Protein AF-A0AA88PPG7-F1 (afdb_monomer)

Foldseek 3Di:
DVVVVVVVVVVVVVVVVVVVVVVVLVVVLVVLVVVLVVQVVVLVVLLVVLVVVLVVVVVVLVVLLVCLQVVLVVVQVVVVVVLVVLVVVLVVVVVVLVVLVVVLVPDPDPVVSVVSCVVSPPDDDRPRDDFDWDPPQDCVVLVVLVVVLVVVLVVLVVVLVVVLVVLVVPQDFWDPDPDDDDDDDDDDDDDDDDDDDDDDDDPPPPPPPPCPPDTDTDPDRHSVSSSVSSVVSSVVSSVSSVVSSVVSSVSSVPRHTTDDDDDDDDPDPDDPDDDDDDDDDDDDDDDDDDDDDDDD

Structure (mmCIF, N/CA/C/O backbone):
data_AF-A0AA88PPG7-F1
#
_entry.id   AF-A0AA88PPG7-F1
#
loop_
_atom_site.group_PDB
_atom_site.id
_atom_site.type_symbol
_atom_site.label_atom_id
_atom_site.label_alt_id
_atom_site.label_comp_id
_atom_site.label_asym_id
_atom_site.label_entity_id
_atom_site.label_seq_id
_atom_site.pdbx_PDB_ins_code
_atom_site.Cartn_x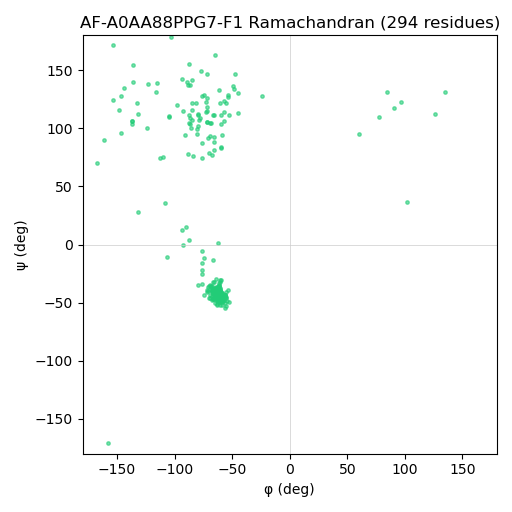
_atom_site.Cartn_y
_atom_site.Cartn_z
_atom_site.occupancy
_atom_site.B_iso_or_equiv
_atom_site.auth_seq_id
_atom_site.auth_comp_id
_atom_site.auth_asym_id
_atom_site.auth_atom_id
_atom_site.pdbx_PDB_model_num
ATOM 1 N N . MET A 1 1 ? -51.746 -1.020 65.641 1.00 78.69 1 MET A N 1
ATOM 2 C CA . MET A 1 1 ? -51.463 0.236 64.909 1.00 78.69 1 MET A CA 1
ATOM 3 C C . MET A 1 1 ? -49.975 0.581 64.941 1.00 78.69 1 MET A C 1
ATOM 5 O O . MET A 1 1 ? -49.369 0.577 63.883 1.00 78.69 1 MET A O 1
ATOM 9 N N . VAL A 1 2 ? -49.366 0.752 66.123 1.00 87.38 2 VAL A N 1
ATOM 10 C CA . VAL A 1 2 ? -47.935 1.105 66.286 1.00 87.38 2 VAL A CA 1
ATOM 11 C C . VAL A 1 2 ? -46.974 0.139 65.572 1.00 87.38 2 VAL A C 1
ATOM 13 O O . VAL A 1 2 ? -46.105 0.589 64.838 1.00 87.38 2 VAL A O 1
ATOM 16 N N . LYS A 1 3 ? -47.176 -1.184 65.691 1.00 89.38 3 LYS A N 1
ATOM 17 C CA . LYS A 1 3 ? -46.332 -2.191 65.014 1.00 89.38 3 LYS A CA 1
ATOM 18 C C . LYS A 1 3 ? -46.320 -2.043 63.481 1.00 89.38 3 LYS A C 1
ATOM 20 O O . LYS A 1 3 ? -45.255 -2.007 62.882 1.00 89.38 3 LYS A O 1
ATOM 25 N N . LYS A 1 4 ? -47.495 -1.859 62.865 1.00 92.50 4 LYS A N 1
ATOM 26 C CA . LYS A 1 4 ? -47.620 -1.636 61.411 1.00 92.50 4 LYS A CA 1
ATOM 27 C C . LYS A 1 4 ? -46.985 -0.315 60.958 1.00 92.50 4 LYS A C 1
ATOM 29 O O . LYS A 1 4 ? -46.480 -0.226 59.848 1.00 92.50 4 LYS A O 1
ATOM 34 N N . GLN A 1 5 ? -47.014 0.716 61.805 1.00 90.81 5 GLN A N 1
ATOM 35 C CA . GLN A 1 5 ? -46.373 1.997 61.506 1.00 90.81 5 GLN A CA 1
ATOM 36 C C . GLN A 1 5 ? -44.842 1.884 61.521 1.00 90.81 5 GLN A C 1
ATOM 38 O O . GLN A 1 5 ? -44.182 2.527 60.712 1.00 90.81 5 GLN A O 1
ATOM 43 N N . GLU A 1 6 ? -44.283 1.059 62.406 1.00 93.31 6 GLU A N 1
ATOM 44 C CA . GLU A 1 6 ? -42.841 0.804 62.452 1.00 93.31 6 GLU A CA 1
ATOM 45 C C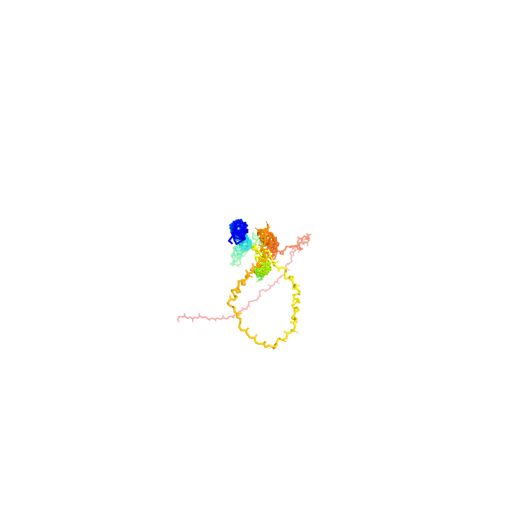 . GLU A 1 6 ? -42.368 -0.045 61.262 1.00 93.31 6 GLU A C 1
ATOM 47 O O . GLU A 1 6 ? -41.373 0.293 60.625 1.00 93.31 6 GLU A O 1
ATOM 52 N N . GLU A 1 7 ? -43.138 -1.069 60.877 1.00 92.31 7 GLU A N 1
ATOM 53 C CA . GLU A 1 7 ? -42.893 -1.861 59.659 1.00 92.31 7 GLU A CA 1
ATOM 54 C C . GLU A 1 7 ? -42.838 -0.971 58.401 1.00 92.31 7 GLU A C 1
ATOM 56 O O . GLU A 1 7 ? -41.915 -1.092 57.594 1.00 92.31 7 GLU A O 1
ATOM 61 N N . LEU A 1 8 ? -43.763 -0.011 58.267 1.00 94.69 8 LEU A N 1
ATOM 62 C CA . LEU A 1 8 ? -43.764 0.950 57.156 1.00 94.69 8 LEU A CA 1
ATOM 63 C C . LEU A 1 8 ? -42.535 1.868 57.148 1.00 94.69 8 LEU A C 1
ATOM 65 O O . LEU A 1 8 ? -42.031 2.194 56.076 1.00 94.69 8 LEU A O 1
ATOM 69 N N . LYS A 1 9 ? -42.029 2.288 58.315 1.00 94.12 9 LYS A N 1
ATOM 70 C CA . LYS A 1 9 ? -40.810 3.114 58.386 1.00 94.12 9 LYS A CA 1
ATOM 71 C C . LYS A 1 9 ? -39.576 2.341 57.937 1.00 94.12 9 LYS A C 1
ATOM 73 O O . LYS A 1 9 ? -38.766 2.889 57.194 1.00 94.12 9 LYS A O 1
ATOM 78 N N . ILE A 1 10 ? -39.446 1.082 58.355 1.00 94.31 10 ILE A N 1
ATOM 79 C CA . ILE A 1 10 ? -38.341 0.211 57.931 1.00 94.31 10 ILE A CA 1
ATOM 80 C C . ILE A 1 10 ? -38.394 0.011 56.413 1.00 94.31 10 ILE A C 1
ATOM 82 O O . ILE A 1 10 ? -37.383 0.180 55.736 1.00 94.31 10 ILE A O 1
ATOM 86 N N . GLN A 1 11 ? -39.582 -0.261 55.866 1.00 93.50 11 GLN A N 1
ATOM 87 C CA . GLN A 1 11 ? -39.770 -0.403 54.423 1.00 93.50 11 GLN A CA 1
ATOM 88 C C . GLN A 1 11 ? -39.448 0.894 53.663 1.00 93.50 11 GLN A C 1
ATOM 90 O O . GLN A 1 11 ? -38.799 0.859 52.621 1.00 93.50 11 GLN A O 1
ATOM 95 N N . HIS A 1 12 ? -39.860 2.050 54.189 1.00 92.81 12 HIS A N 1
ATOM 96 C CA . HIS A 1 12 ? -39.533 3.349 53.604 1.00 92.81 12 HIS A CA 1
ATOM 97 C C . HIS A 1 12 ? -38.017 3.604 53.578 1.00 92.81 12 HIS A C 1
ATOM 99 O O . HIS A 1 12 ? -37.496 4.106 52.581 1.00 92.81 12 HIS A O 1
ATOM 105 N N . LEU A 1 13 ? -37.295 3.250 54.648 1.00 95.12 13 LEU A N 1
ATOM 106 C CA . LEU A 1 13 ? -35.833 3.353 54.702 1.00 95.12 13 LEU A CA 1
ATOM 107 C C . LEU A 1 13 ? -35.158 2.418 53.685 1.00 95.12 13 LEU A C 1
ATOM 109 O O . LEU A 1 13 ? -34.284 2.873 52.952 1.00 95.12 13 LEU A O 1
ATOM 113 N N . ASP A 1 14 ? -35.606 1.161 53.579 1.00 93.19 14 ASP A N 1
ATOM 114 C CA . ASP A 1 14 ? -35.111 0.197 52.580 1.00 93.19 14 ASP A CA 1
ATOM 115 C C . ASP A 1 14 ? -35.306 0.713 51.145 1.00 93.19 14 ASP A C 1
ATOM 117 O O . ASP A 1 14 ? -34.374 0.710 50.340 1.00 93.19 14 ASP A O 1
ATOM 121 N N . PHE A 1 15 ? -36.490 1.242 50.829 1.00 93.19 15 PHE A N 1
ATOM 122 C CA . PHE A 1 15 ? -36.753 1.835 49.519 1.00 93.19 15 PHE A CA 1
ATOM 123 C C . PHE A 1 15 ? -35.928 3.092 49.263 1.00 93.19 15 PHE A C 1
ATOM 125 O O . PHE A 1 15 ? -35.412 3.255 48.161 1.00 93.19 15 PHE A O 1
ATOM 132 N N . THR A 1 16 ? -35.745 3.953 50.265 1.00 92.38 16 THR A N 1
ATOM 133 C CA . THR A 1 16 ? -34.906 5.154 50.130 1.00 92.38 16 THR A CA 1
ATOM 134 C C . THR A 1 16 ? -33.463 4.778 49.797 1.00 92.38 16 THR A C 1
ATOM 136 O O . THR A 1 16 ? -32.866 5.368 48.895 1.00 92.38 16 THR A O 1
ATOM 139 N N . GLN A 1 17 ? -32.919 3.760 50.469 1.00 91.69 17 GLN A N 1
ATOM 140 C CA . GLN A 1 17 ? -31.570 3.274 50.195 1.00 91.69 17 GLN A CA 1
ATOM 141 C C . GLN A 1 17 ? -31.470 2.646 48.798 1.00 91.69 17 GLN A C 1
ATOM 143 O O . GLN A 1 17 ? -30.592 3.021 48.027 1.00 91.69 17 GLN A O 1
ATOM 148 N N . LYS A 1 18 ? -32.417 1.780 48.415 1.00 92.00 18 LYS A N 1
ATOM 149 C CA . LYS A 1 18 ? -32.453 1.177 47.069 1.00 92.00 18 LYS A CA 1
ATOM 150 C C . LYS A 1 18 ? -32.559 2.218 45.958 1.00 92.00 18 LYS A C 1
ATOM 152 O O . LYS A 1 18 ? -31.901 2.079 44.932 1.00 92.00 18 LYS A O 1
ATOM 157 N N . ILE A 1 19 ? -33.369 3.261 46.149 1.00 91.62 19 ILE A N 1
ATOM 158 C CA . ILE A 1 19 ? -33.485 4.373 45.195 1.00 91.62 19 ILE A CA 1
ATOM 159 C C . ILE A 1 19 ? -32.130 5.063 45.023 1.00 91.62 19 ILE A C 1
ATOM 161 O O . ILE A 1 19 ? -31.728 5.322 43.888 1.00 91.62 19 ILE A O 1
ATOM 165 N N . LYS A 1 20 ? -31.415 5.326 46.123 1.00 92.88 20 LYS A N 1
ATOM 166 C CA . LYS A 1 20 ? -30.078 5.924 46.082 1.00 92.88 20 LYS A CA 1
ATOM 167 C C . LYS A 1 20 ? -29.093 5.033 45.318 1.00 92.88 20 LYS A C 1
ATOM 169 O O . LYS A 1 20 ? -28.494 5.501 44.353 1.00 92.88 20 LYS A O 1
ATOM 174 N N . ASP A 1 21 ? -28.998 3.756 45.681 1.00 88.38 21 ASP A N 1
ATOM 175 C CA . ASP A 1 21 ? -28.054 2.809 45.073 1.00 88.38 21 ASP A CA 1
ATOM 176 C C . ASP A 1 21 ? -28.316 2.633 43.564 1.00 88.38 21 ASP A C 1
ATOM 178 O O . ASP A 1 21 ? -27.396 2.660 42.742 1.00 88.38 21 ASP A O 1
ATOM 182 N N . ILE A 1 22 ? -29.590 2.505 43.168 1.00 86.50 22 ILE A N 1
ATOM 183 C CA . ILE A 1 22 ? -29.984 2.401 41.755 1.00 86.50 22 ILE A CA 1
ATOM 184 C C . ILE A 1 22 ? -29.682 3.706 41.012 1.00 86.50 22 ILE A C 1
ATOM 186 O O . ILE A 1 22 ? -29.189 3.658 39.886 1.00 86.50 22 ILE A O 1
ATOM 190 N N . SER A 1 23 ? -29.941 4.868 41.618 1.00 90.88 23 SER A N 1
ATOM 191 C CA . SER A 1 23 ? -29.645 6.167 41.004 1.00 90.88 23 SER A CA 1
ATOM 192 C C . SER A 1 23 ? -28.145 6.348 40.747 1.00 90.88 23 SER A C 1
ATOM 194 O O . SER A 1 23 ? -27.760 6.811 39.672 1.00 90.88 23 SER A O 1
ATOM 196 N N . GLU A 1 24 ? -27.294 5.948 41.693 1.00 89.25 24 GLU A N 1
ATOM 197 C CA . GLU A 1 24 ? -25.835 5.961 41.529 1.00 89.25 24 GLU A CA 1
ATOM 198 C C . GLU A 1 24 ? -25.394 5.000 40.409 1.00 89.25 24 GLU A C 1
ATOM 200 O O . GLU A 1 24 ? -24.606 5.373 39.535 1.00 89.25 24 GLU A O 1
ATOM 205 N N . LYS A 1 25 ? -25.970 3.791 40.336 1.00 86.19 25 LYS A N 1
ATOM 206 C CA . LYS A 1 25 ? -25.662 2.842 39.253 1.00 86.19 25 LYS A CA 1
ATOM 207 C C . LYS A 1 25 ? -26.118 3.352 37.879 1.00 86.19 25 LYS A C 1
ATOM 209 O O . LYS A 1 25 ? -25.392 3.214 36.899 1.00 86.19 25 LYS A O 1
ATOM 214 N N . VAL A 1 26 ? -27.277 4.004 37.789 1.00 88.62 26 VAL A N 1
ATOM 215 C CA . VAL A 1 26 ? -27.739 4.644 36.544 1.00 88.62 26 VAL A CA 1
ATOM 216 C C . VAL A 1 26 ? -26.769 5.736 36.096 1.00 88.62 26 VAL A C 1
ATOM 218 O O . VAL A 1 26 ? -26.500 5.854 34.901 1.00 88.62 26 VAL A O 1
ATOM 221 N N . GLN A 1 27 ? -26.223 6.517 37.030 1.00 89.31 27 GLN A N 1
ATOM 222 C CA . GLN A 1 27 ? -25.249 7.554 36.704 1.00 89.31 27 GLN A CA 1
ATOM 223 C C . GLN A 1 27 ? -23.939 6.958 36.168 1.00 89.31 27 GLN A C 1
ATOM 225 O O . GLN A 1 27 ? -23.476 7.375 35.107 1.00 89.31 27 GLN A O 1
ATOM 230 N N . THR A 1 28 ? -23.409 5.913 36.810 1.00 88.19 28 THR A N 1
ATOM 231 C CA . THR A 1 28 ? -22.206 5.215 36.309 1.00 88.19 28 THR A CA 1
ATOM 232 C C . THR A 1 28 ? -22.424 4.589 34.925 1.00 88.19 28 THR A C 1
ATOM 234 O O . THR A 1 28 ? -21.534 4.637 34.078 1.00 88.19 28 THR A O 1
ATOM 237 N N . PHE A 1 29 ? -23.623 4.072 34.628 1.00 87.56 29 PHE A N 1
ATOM 238 C CA . PHE A 1 29 ? -23.958 3.583 33.285 1.00 87.56 29 PHE A CA 1
ATOM 239 C C . PHE A 1 29 ? -23.996 4.691 32.229 1.00 87.56 29 PHE A C 1
ATOM 241 O O . PHE A 1 29 ? -23.535 4.469 31.109 1.00 87.56 29 PHE A O 1
ATOM 248 N N . LYS A 1 30 ? -24.509 5.882 32.558 1.00 89.81 30 LYS A N 1
ATOM 249 C CA . LYS A 1 30 ? -24.483 7.028 31.635 1.00 89.81 30 LYS A CA 1
ATOM 250 C C . LYS A 1 30 ? -23.047 7.430 31.295 1.00 89.81 30 LYS A C 1
ATOM 252 O O . LYS A 1 30 ? -22.715 7.563 30.121 1.00 89.81 30 LY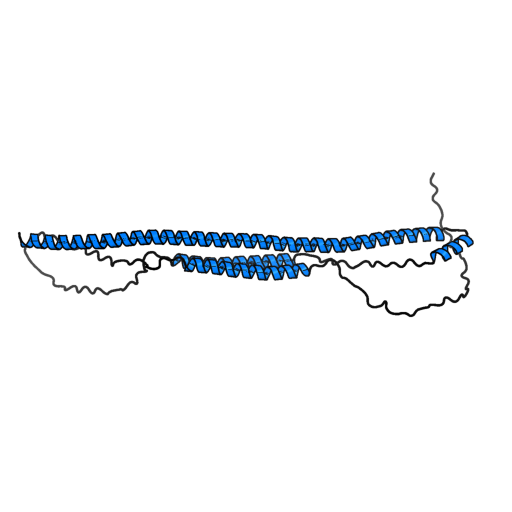S A O 1
ATOM 257 N N . GLU A 1 31 ? -22.187 7.526 32.305 1.00 88.25 31 GLU A N 1
ATOM 258 C CA . GLU A 1 31 ? -20.767 7.855 32.126 1.00 88.25 31 GLU A CA 1
ATOM 259 C C . GLU A 1 31 ? -20.032 6.805 31.284 1.00 88.25 31 GLU A C 1
ATOM 261 O O . GLU A 1 31 ? -19.252 7.155 30.396 1.00 88.25 31 GLU A O 1
ATOM 266 N N . ALA A 1 32 ? -20.327 5.521 31.500 1.00 85.25 32 ALA A N 1
ATOM 267 C CA . ALA A 1 32 ? -19.779 4.427 30.706 1.00 85.25 32 ALA A CA 1
ATOM 268 C C . ALA A 1 32 ? -20.184 4.511 29.228 1.00 85.25 32 ALA A C 1
ATOM 270 O O . ALA A 1 32 ? -19.346 4.328 28.345 1.00 85.25 32 ALA A O 1
ATOM 271 N N . VAL A 1 33 ? -21.454 4.823 28.949 1.00 88.50 33 VAL A N 1
ATOM 272 C CA . VAL A 1 33 ? -21.956 5.018 27.581 1.00 88.50 33 VAL A CA 1
ATOM 273 C C . VAL A 1 33 ? -21.241 6.184 26.901 1.00 88.50 33 VAL A C 1
AT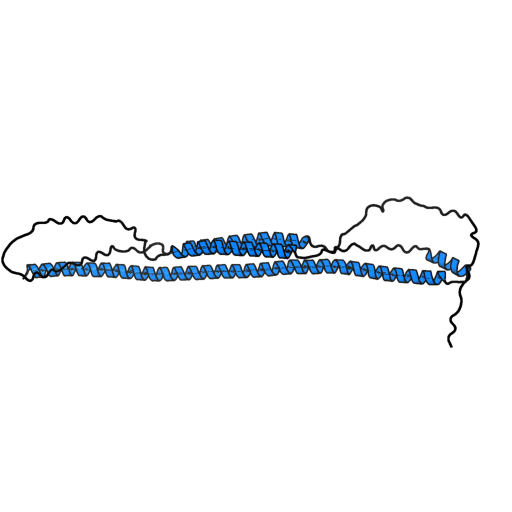OM 275 O O . VAL A 1 33 ? -20.791 6.044 25.764 1.00 88.50 33 VAL A O 1
ATOM 278 N N . ASP A 1 34 ? -21.095 7.318 27.585 1.00 89.38 34 ASP A N 1
ATOM 279 C CA . ASP A 1 34 ? -20.433 8.496 27.017 1.00 89.38 34 ASP A CA 1
ATOM 280 C C . ASP A 1 34 ? -18.925 8.285 26.831 1.00 89.38 34 ASP A C 1
ATOM 282 O O . ASP A 1 34 ? -18.341 8.764 25.856 1.00 89.38 34 ASP A O 1
ATOM 286 N N . SER A 1 35 ? -18.279 7.543 27.733 1.00 87.19 35 SER A N 1
ATOM 287 C CA . SER A 1 35 ? -16.885 7.111 27.578 1.00 87.19 35 SER A CA 1
ATOM 288 C C . SER A 1 35 ? -16.715 6.190 26.367 1.00 87.19 35 SER A C 1
ATOM 290 O O . SER A 1 35 ? -15.868 6.441 25.509 1.00 87.19 35 SER A O 1
ATOM 292 N N . HIS A 1 36 ? -17.578 5.179 26.233 1.00 88.00 36 HIS A N 1
ATOM 293 C CA . HIS A 1 36 ? -17.542 4.236 25.119 1.00 88.00 36 HIS A CA 1
ATOM 294 C C . HIS A 1 36 ? -17.742 4.932 23.767 1.00 88.00 36 HIS A C 1
ATOM 296 O O . HIS A 1 36 ? -16.992 4.666 22.832 1.00 88.00 36 HIS A O 1
ATOM 302 N N . LYS A 1 37 ? -18.691 5.876 23.672 1.00 91.12 37 LYS A N 1
ATOM 303 C CA . LYS A 1 37 ? -18.897 6.693 22.463 1.00 91.12 37 LYS A CA 1
ATOM 304 C C . LYS A 1 37 ? -17.646 7.480 22.078 1.00 91.12 37 LYS A C 1
ATOM 306 O O . LYS A 1 37 ? -17.252 7.456 20.916 1.00 91.12 37 LYS A O 1
ATOM 311 N N . ARG A 1 38 ? -17.015 8.160 23.044 1.00 91.12 38 ARG A N 1
ATOM 312 C CA . ARG A 1 38 ? -15.777 8.919 22.802 1.00 91.12 38 ARG A CA 1
ATOM 313 C C . ARG A 1 38 ? -14.639 8.011 22.345 1.00 91.12 38 ARG A C 1
ATOM 315 O O . ARG A 1 38 ? -13.938 8.359 21.403 1.00 91.12 38 ARG A O 1
ATOM 322 N N . SER A 1 39 ? -14.479 6.847 22.974 1.00 88.38 39 SER A N 1
ATOM 323 C CA . SER A 1 39 ? -13.434 5.894 22.593 1.00 88.38 39 SER A CA 1
ATOM 324 C C . SER A 1 39 ? -13.679 5.286 21.207 1.00 88.38 39 SER A C 1
ATOM 326 O O . SER A 1 39 ? -12.742 5.192 20.420 1.00 88.38 39 SER A O 1
ATOM 328 N N . ALA A 1 40 ? -14.927 4.952 20.864 1.00 88.00 40 ALA A N 1
ATOM 329 C CA . ALA A 1 40 ? -15.281 4.471 19.528 1.00 88.00 40 ALA A CA 1
ATOM 330 C C . ALA A 1 40 ? -14.981 5.522 18.448 1.00 88.00 40 ALA A C 1
ATOM 332 O O . ALA A 1 40 ? -14.392 5.196 17.421 1.00 88.00 40 ALA A O 1
ATOM 333 N N . GLN A 1 41 ? -15.330 6.788 18.702 1.00 93.88 41 GLN A N 1
ATOM 334 C CA . GLN A 1 41 ? -15.031 7.891 17.789 1.00 93.88 41 GLN A CA 1
ATOM 335 C C . GLN A 1 41 ? -13.518 8.070 17.586 1.00 93.88 41 GLN A C 1
ATOM 337 O O . GLN A 1 41 ? -13.065 8.177 16.450 1.00 93.88 41 GLN A O 1
ATOM 342 N N . ALA A 1 42 ? -12.731 8.035 18.666 1.00 89.38 42 ALA A N 1
ATOM 343 C CA . ALA A 1 42 ? -11.274 8.129 18.582 1.00 89.38 42 ALA A CA 1
ATOM 344 C C . ALA A 1 42 ? -10.663 6.985 17.749 1.00 89.38 42 ALA A C 1
ATOM 346 O O . ALA A 1 42 ? -9.787 7.224 16.919 1.00 89.38 42 ALA A O 1
ATOM 347 N N . ALA A 1 43 ? -11.170 5.758 17.907 1.00 87.50 43 ALA A N 1
ATOM 348 C CA . ALA A 1 43 ? -10.719 4.606 17.130 1.00 87.50 43 ALA A CA 1
ATOM 349 C C . ALA A 1 43 ? -11.039 4.738 15.633 1.00 87.50 43 ALA A C 1
ATOM 351 O O . ALA A 1 43 ? -10.227 4.341 14.791 1.00 87.50 43 ALA A O 1
ATOM 352 N N . VAL A 1 44 ? -12.201 5.309 15.292 1.00 93.12 44 VAL A N 1
ATOM 353 C CA . VAL A 1 44 ? -12.573 5.626 13.904 1.00 93.12 44 VAL A CA 1
ATOM 354 C C . VAL A 1 44 ? -11.616 6.665 13.326 1.00 93.12 44 VAL A C 1
ATOM 356 O O . VAL A 1 44 ? -10.998 6.406 12.300 1.00 93.12 44 VAL A O 1
ATOM 359 N N . GLU A 1 45 ? -11.408 7.787 14.017 1.00 94.00 45 GLU A N 1
ATOM 360 C CA . GLU A 1 45 ? -10.504 8.855 13.563 1.00 94.00 45 GLU A CA 1
ATOM 361 C C . GLU A 1 45 ? -9.060 8.363 13.392 1.00 94.00 45 GLU A C 1
ATOM 363 O O . GLU A 1 45 ? -8.390 8.695 12.410 1.00 94.00 45 GLU A O 1
ATOM 368 N N . HIS A 1 46 ? -8.577 7.529 14.317 1.00 90.75 46 HIS A N 1
ATOM 369 C CA . HIS A 1 46 ? -7.276 6.880 14.196 1.00 90.75 46 HIS A CA 1
ATOM 370 C C . HIS A 1 46 ? -7.210 5.997 12.946 1.00 90.75 46 HIS A C 1
ATOM 372 O O . HIS A 1 46 ? -6.252 6.085 12.174 1.00 90.75 46 HIS A O 1
ATOM 378 N N . SER A 1 47 ? -8.230 5.162 12.737 1.00 90.69 47 SER A N 1
ATOM 379 C CA . SER A 1 47 ? -8.300 4.257 11.591 1.00 90.69 47 SER A CA 1
ATOM 380 C C . SER A 1 47 ? -8.305 5.027 10.271 1.00 90.69 47 SER A C 1
ATOM 382 O O . SER A 1 47 ? -7.491 4.737 9.394 1.00 90.69 47 SER A O 1
ATOM 384 N N . ASP A 1 48 ? -9.136 6.063 10.159 1.00 95.50 48 ASP A N 1
ATOM 385 C CA . ASP A 1 48 ? -9.237 6.917 8.972 1.00 95.50 48 ASP A CA 1
ATOM 386 C C . ASP A 1 48 ? -7.915 7.620 8.656 1.00 95.50 48 ASP A C 1
ATOM 388 O O . ASP A 1 48 ? -7.496 7.682 7.492 1.00 95.50 48 ASP A O 1
ATOM 392 N N . ARG A 1 49 ? -7.205 8.102 9.686 1.00 94.75 49 ARG A N 1
ATOM 393 C CA . ARG A 1 49 ? -5.875 8.699 9.514 1.00 94.75 49 ARG A CA 1
ATOM 394 C C . ARG A 1 49 ? -4.899 7.695 8.909 1.00 94.75 49 ARG A C 1
ATOM 396 O O . ARG A 1 49 ? -4.187 8.021 7.960 1.00 94.75 49 ARG A O 1
ATOM 403 N N . ILE A 1 50 ? -4.878 6.471 9.431 1.00 91.00 50 ILE A N 1
ATOM 404 C CA . ILE A 1 50 ? -3.971 5.426 8.955 1.00 91.00 50 ILE A CA 1
ATOM 405 C C . ILE A 1 50 ? -4.311 5.014 7.520 1.00 91.00 50 ILE A C 1
ATOM 407 O O . ILE A 1 50 ? -3.407 4.954 6.685 1.00 91.00 50 ILE A O 1
ATOM 411 N N . PHE A 1 51 ? -5.586 4.796 7.189 1.00 91.06 51 PHE A N 1
ATOM 412 C CA . PHE A 1 51 ? -5.987 4.482 5.815 1.00 91.06 51 PHE A CA 1
ATOM 413 C C . PHE A 1 51 ? -5.646 5.615 4.840 1.00 91.06 51 PHE A C 1
ATOM 415 O O . PHE A 1 51 ? -5.145 5.346 3.748 1.00 91.06 51 PHE A O 1
ATOM 422 N N . SER A 1 52 ? -5.815 6.875 5.245 1.00 95.06 52 SER A N 1
ATOM 423 C CA . SER A 1 52 ? -5.419 8.035 4.436 1.00 95.06 52 SER A CA 1
ATOM 424 C C . SER A 1 52 ? -3.910 8.060 4.161 1.00 95.06 52 SER A C 1
ATOM 426 O O . SER A 1 52 ? -3.478 8.291 3.029 1.00 95.06 52 SER A O 1
ATOM 428 N N . GLU A 1 53 ? -3.089 7.775 5.176 1.00 92.19 53 GLU A N 1
ATOM 429 C CA . GLU A 1 53 ? -1.636 7.666 5.021 1.00 92.19 53 GLU A CA 1
ATOM 430 C C . GLU A 1 53 ? -1.243 6.511 4.081 1.00 92.19 53 GLU A C 1
ATOM 432 O O . GLU A 1 53 ? -0.349 6.684 3.250 1.00 92.19 53 GLU A O 1
ATOM 437 N N . LEU A 1 54 ? -1.927 5.364 4.165 1.00 90.94 54 LEU A N 1
ATOM 438 C CA . LEU A 1 54 ? -1.698 4.215 3.282 1.00 90.94 54 LEU A CA 1
ATOM 439 C C . LEU A 1 54 ? -2.048 4.518 1.823 1.00 90.94 54 LEU A C 1
ATOM 441 O O . LEU A 1 54 ? -1.261 4.206 0.929 1.00 90.94 54 LEU A O 1
ATOM 445 N N . ILE A 1 55 ? -3.193 5.161 1.582 1.00 93.12 55 ILE A N 1
ATOM 446 C CA . ILE A 1 55 ? -3.619 5.587 0.244 1.00 93.12 55 ILE A CA 1
ATOM 447 C C . ILE A 1 55 ? -2.576 6.527 -0.366 1.00 93.12 55 ILE A C 1
ATOM 449 O O . ILE A 1 55 ? -2.158 6.329 -1.509 1.00 93.12 55 ILE A O 1
ATOM 453 N N . ARG A 1 56 ? -2.091 7.511 0.405 1.00 94.00 56 ARG A N 1
ATOM 454 C CA . ARG A 1 56 ? -1.024 8.418 -0.041 1.00 94.00 56 ARG A CA 1
ATOM 455 C C . ARG A 1 56 ? 0.245 7.652 -0.421 1.00 94.00 56 ARG A C 1
ATOM 457 O O . ARG A 1 56 ? 0.778 7.868 -1.506 1.00 94.00 56 ARG A O 1
ATOM 464 N N . SER A 1 57 ? 0.709 6.733 0.426 1.00 90.94 57 SER A N 1
ATOM 465 C CA . SER A 1 57 ? 1.897 5.928 0.123 1.00 90.94 57 SER A CA 1
ATOM 466 C C . SER A 1 57 ? 1.721 5.051 -1.120 1.00 90.94 57 SER A C 1
ATOM 468 O O . SER A 1 57 ? 2.660 4.911 -1.900 1.00 90.94 57 SER A O 1
ATOM 470 N N . LEU A 1 58 ? 0.530 4.496 -1.359 1.00 91.06 58 LEU A N 1
ATOM 471 C CA . LEU A 1 58 ? 0.254 3.732 -2.577 1.00 91.06 58 LEU A CA 1
ATOM 472 C C . LEU A 1 58 ? 0.277 4.625 -3.829 1.00 91.06 58 LEU A C 1
ATOM 474 O O . LEU A 1 58 ? 0.806 4.220 -4.865 1.00 91.06 58 LEU A O 1
ATOM 478 N N . HIS A 1 59 ? -0.237 5.854 -3.733 1.00 93.06 59 HIS A N 1
ATOM 479 C CA . HIS A 1 59 ? -0.128 6.840 -4.809 1.00 93.06 59 HIS A CA 1
ATOM 480 C C . HIS A 1 59 ? 1.328 7.182 -5.143 1.00 93.06 59 HIS A C 1
ATOM 482 O O . HIS A 1 59 ? 1.668 7.231 -6.326 1.00 93.06 59 HIS A O 1
ATOM 488 N N . GLU A 1 60 ? 2.175 7.374 -4.128 1.00 93.88 60 GLU A N 1
ATOM 489 C CA . GLU A 1 60 ? 3.615 7.616 -4.292 1.00 93.88 60 GLU A CA 1
ATOM 490 C C . GLU A 1 60 ? 4.300 6.428 -4.979 1.00 93.88 60 GLU A C 1
ATOM 492 O O . GLU A 1 60 ? 5.000 6.610 -5.972 1.00 93.88 60 GLU A O 1
ATOM 497 N N . LYS A 1 61 ? 4.030 5.193 -4.534 1.00 92.06 61 LYS A N 1
ATOM 498 C CA . LYS A 1 61 ? 4.618 3.993 -5.153 1.00 92.06 61 LYS A CA 1
ATOM 499 C C . LYS A 1 61 ? 4.172 3.771 -6.591 1.00 92.06 61 LYS A C 1
ATOM 501 O O . LYS A 1 61 ? 4.982 3.404 -7.436 1.00 92.06 61 LYS A O 1
ATOM 506 N N . ARG A 1 62 ? 2.912 4.069 -6.906 1.00 94.81 62 ARG A N 1
ATOM 507 C CA . ARG A 1 62 ? 2.426 4.067 -8.291 1.00 94.81 62 ARG A CA 1
ATOM 508 C C . ARG A 1 62 ? 3.185 5.071 -9.166 1.00 94.81 62 ARG A C 1
ATOM 510 O O . ARG A 1 62 ? 3.437 4.776 -10.331 1.00 94.81 62 ARG A O 1
ATOM 517 N N . ALA A 1 63 ? 3.494 6.259 -8.641 1.00 95.25 63 ALA A N 1
ATOM 518 C CA . ALA A 1 63 ? 4.269 7.258 -9.375 1.00 95.25 63 ALA A CA 1
ATOM 519 C C . ALA A 1 63 ? 5.706 6.776 -9.627 1.00 95.25 63 ALA A C 1
ATOM 521 O O . ALA A 1 63 ? 6.174 6.861 -10.755 1.00 95.25 63 ALA A O 1
ATOM 522 N N . GLU A 1 64 ? 6.342 6.170 -8.623 1.00 94.38 64 GLU A N 1
ATOM 523 C CA . GLU A 1 64 ? 7.697 5.612 -8.724 1.00 94.38 64 GLU A CA 1
ATOM 524 C C . GLU A 1 64 ? 7.794 4.492 -9.780 1.00 94.38 64 GLU A C 1
ATOM 526 O O . GLU A 1 64 ? 8.700 4.507 -10.605 1.00 94.38 64 GLU A O 1
ATOM 531 N N . VAL A 1 65 ? 6.829 3.558 -9.840 1.00 94.44 65 VAL A N 1
ATOM 532 C CA . VAL A 1 65 ? 6.799 2.525 -10.903 1.00 94.44 65 VAL A CA 1
ATOM 533 C C . VAL A 1 65 ? 6.695 3.157 -12.294 1.00 94.44 65 VAL A C 1
ATOM 535 O O . VAL A 1 65 ? 7.381 2.726 -13.218 1.00 94.44 65 VAL A O 1
ATOM 538 N N . ARG A 1 66 ? 5.851 4.185 -12.451 1.00 95.69 66 ARG A N 1
ATOM 539 C CA . ARG A 1 66 ? 5.694 4.895 -13.728 1.00 95.69 66 ARG A CA 1
ATOM 540 C C . ARG A 1 66 ? 6.998 5.558 -14.155 1.00 95.69 66 ARG A C 1
ATOM 542 O O . ARG A 1 66 ? 7.394 5.409 -15.301 1.00 95.69 66 ARG A O 1
ATOM 549 N N . GLU A 1 67 ? 7.646 6.265 -13.237 1.00 96.19 67 GLU A N 1
ATOM 550 C CA . GLU A 1 67 ? 8.908 6.954 -13.499 1.00 96.19 67 GLU A CA 1
ATOM 551 C C . GLU A 1 67 ? 10.015 5.971 -13.896 1.00 96.19 67 GLU A C 1
ATOM 553 O O . GLU A 1 67 ? 10.724 6.220 -14.868 1.00 96.19 67 GLU A O 1
ATOM 558 N N . LEU A 1 68 ? 10.111 4.821 -13.217 1.00 93.81 68 LEU A N 1
ATOM 559 C CA . LEU A 1 68 ? 11.063 3.764 -13.566 1.00 93.81 68 LEU A CA 1
ATOM 560 C C . LEU A 1 68 ? 10.861 3.257 -15.000 1.00 93.81 68 LEU A C 1
ATOM 562 O O . LEU A 1 68 ? 11.831 3.138 -15.745 1.00 93.81 68 LEU A O 1
ATOM 566 N N . ILE A 1 69 ? 9.614 2.975 -15.392 1.00 94.25 69 ILE A N 1
ATOM 567 C CA . ILE A 1 69 ? 9.294 2.490 -16.742 1.00 94.25 69 ILE A CA 1
ATOM 568 C C . ILE A 1 69 ? 9.609 3.564 -17.786 1.00 94.25 69 ILE A C 1
ATOM 570 O O . ILE A 1 69 ? 10.338 3.276 -18.730 1.00 94.25 69 ILE A O 1
ATOM 574 N N . SER A 1 70 ? 9.126 4.796 -17.597 1.00 95.56 70 SER A N 1
ATOM 575 C CA . SER A 1 70 ? 9.334 5.887 -18.559 1.00 95.56 70 SER A CA 1
ATOM 576 C C . SER A 1 70 ? 10.811 6.241 -18.722 1.00 95.56 70 SER A C 1
ATOM 578 O O . SER A 1 70 ? 11.292 6.343 -19.844 1.00 95.56 70 SER A O 1
ATOM 580 N N . THR A 1 71 ? 11.567 6.331 -17.623 1.00 94.06 71 THR A N 1
ATOM 581 C CA . THR A 1 71 ? 13.016 6.594 -17.684 1.00 94.06 71 THR A CA 1
ATOM 582 C C . THR A 1 71 ? 13.739 5.499 -18.462 1.00 94.06 71 THR A C 1
ATOM 584 O O . THR A 1 71 ? 14.656 5.768 -19.238 1.00 94.06 71 THR A O 1
ATOM 587 N N . LYS A 1 72 ? 13.336 4.240 -18.255 1.00 92.88 72 LYS A N 1
ATOM 588 C CA . LYS A 1 72 ? 13.948 3.113 -18.945 1.00 92.88 72 LYS A CA 1
ATOM 589 C C . LYS A 1 72 ? 13.616 3.109 -20.432 1.00 92.88 72 LYS A C 1
ATOM 591 O O . LYS A 1 72 ? 14.518 2.934 -21.241 1.00 92.88 72 LYS A O 1
ATOM 596 N N . GLU A 1 73 ? 12.354 3.327 -20.777 1.00 93.25 73 GLU A N 1
ATOM 597 C CA . GLU A 1 73 ? 11.890 3.462 -22.156 1.00 93.25 73 GLU A CA 1
ATOM 598 C C . GLU A 1 73 ? 12.652 4.570 -22.894 1.00 93.25 73 GLU A C 1
ATOM 600 O O . GLU A 1 73 ? 13.262 4.305 -23.928 1.00 93.25 73 GLU A O 1
ATOM 605 N N . GLU A 1 74 ? 12.698 5.781 -22.333 1.00 93.75 74 GLU A N 1
ATOM 606 C CA . GLU A 1 74 ? 13.403 6.926 -22.921 1.00 93.75 74 GLU A CA 1
ATOM 607 C C . GLU A 1 74 ? 14.893 6.638 -23.134 1.00 93.75 74 GLU A C 1
ATOM 609 O O . GLU A 1 74 ? 15.442 6.945 -24.192 1.00 93.75 74 GLU A O 1
ATOM 614 N N . AS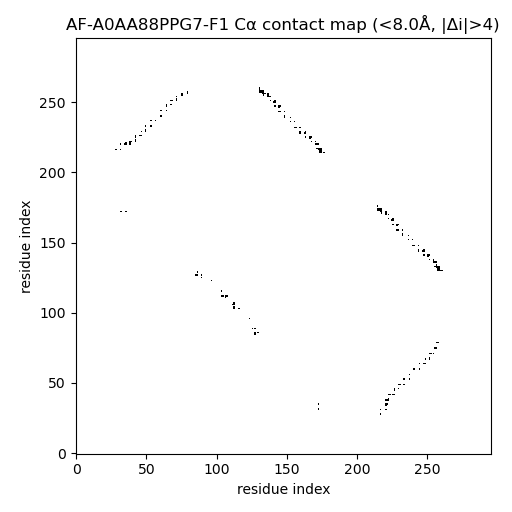N A 1 75 ? 15.549 6.004 -22.158 1.00 90.25 75 ASN A N 1
ATOM 615 C CA . ASN A 1 75 ? 16.962 5.650 -22.251 1.00 90.25 75 ASN A CA 1
ATOM 616 C C . ASN A 1 75 ? 17.241 4.603 -23.340 1.00 90.25 75 ASN A C 1
ATOM 618 O O . ASN A 1 75 ? 18.238 4.691 -24.055 1.00 90.25 75 ASN A O 1
ATOM 622 N N . GLU A 1 76 ? 16.395 3.583 -23.463 1.00 88.38 76 GLU A N 1
ATOM 623 C CA . GLU A 1 76 ? 16.561 2.557 -24.492 1.00 88.38 76 GLU A CA 1
ATOM 624 C C . GLU A 1 76 ? 16.245 3.108 -25.899 1.00 88.38 76 GLU A C 1
ATOM 626 O O . GLU A 1 76 ? 16.996 2.853 -26.842 1.00 88.38 76 GLU A O 1
ATOM 631 N N . ILE A 1 77 ? 15.209 3.948 -26.035 1.00 89.00 77 ILE A N 1
ATOM 632 C CA . ILE A 1 77 ? 14.886 4.656 -27.287 1.00 89.00 77 ILE A CA 1
ATOM 633 C C . ILE A 1 77 ? 16.012 5.622 -27.686 1.00 89.00 77 ILE A C 1
ATOM 635 O O . ILE A 1 77 ? 16.382 5.698 -28.857 1.00 89.00 77 ILE A O 1
ATOM 639 N N . GLY A 1 78 ? 16.582 6.353 -26.727 1.00 89.44 78 GLY A N 1
ATOM 640 C CA . GLY A 1 78 ? 17.719 7.239 -26.971 1.00 89.44 78 GLY A CA 1
ATOM 641 C C . GLY A 1 78 ? 18.921 6.477 -27.529 1.00 89.44 78 GLY A C 1
ATOM 642 O O . GLY A 1 78 ? 19.456 6.848 -28.571 1.00 89.44 78 GLY A O 1
ATOM 643 N N . GLN A 1 79 ? 19.282 5.355 -26.900 1.00 86.81 79 GLN A N 1
ATOM 644 C CA . GLN A 1 79 ? 20.396 4.515 -27.349 1.00 86.81 79 GLN A CA 1
ATOM 645 C C . GLN A 1 79 ? 20.213 3.992 -28.779 1.00 86.81 79 GLN A C 1
ATOM 647 O O . GLN A 1 79 ? 21.162 4.022 -29.565 1.00 86.81 79 GLN A O 1
ATOM 652 N N . ILE A 1 80 ? 19.016 3.509 -29.134 1.00 86.38 80 ILE A N 1
ATOM 653 C CA . ILE A 1 80 ? 18.786 2.993 -30.489 1.00 86.38 80 ILE A CA 1
ATOM 654 C C . ILE A 1 80 ? 18.755 4.122 -31.527 1.00 86.38 80 ILE A C 1
ATOM 656 O O . ILE A 1 80 ? 19.307 3.951 -32.611 1.00 86.38 80 ILE A O 1
ATOM 660 N N . ASN A 1 81 ? 18.205 5.294 -31.193 1.00 89.94 81 ASN A N 1
ATOM 661 C CA . ASN A 1 81 ? 18.212 6.458 -32.083 1.00 89.94 81 ASN A CA 1
ATOM 662 C C . ASN A 1 81 ? 19.633 6.965 -32.362 1.00 89.94 81 ASN A C 1
ATOM 664 O O . ASN A 1 81 ? 19.959 7.248 -33.515 1.00 89.94 81 ASN A O 1
ATOM 668 N N . ASP A 1 82 ? 20.498 7.010 -31.346 1.00 87.25 82 ASP A N 1
ATOM 669 C CA . ASP A 1 82 ? 21.913 7.356 -31.522 1.00 87.25 82 ASP A CA 1
ATOM 670 C C . ASP A 1 82 ? 22.623 6.364 -32.459 1.00 87.25 82 ASP A C 1
ATOM 672 O O . ASP A 1 82 ? 23.477 6.749 -33.264 1.00 87.25 82 ASP A O 1
ATOM 676 N N . HIS A 1 83 ? 22.275 5.074 -32.372 1.00 86.31 83 HIS A N 1
ATOM 677 C CA . HIS A 1 83 ? 22.819 4.043 -33.259 1.00 86.31 83 HIS A CA 1
ATOM 678 C C . HIS A 1 83 ? 22.305 4.191 -34.695 1.00 86.31 83 HIS A C 1
ATOM 680 O O . HIS A 1 83 ? 23.100 4.144 -35.634 1.00 86.31 83 HIS A O 1
ATOM 686 N N . ILE A 1 84 ? 21.005 4.449 -34.870 1.00 87.50 84 ILE A N 1
ATOM 687 C CA . ILE A 1 84 ? 20.394 4.744 -36.175 1.00 87.50 84 ILE A CA 1
ATOM 688 C C . ILE A 1 84 ? 21.084 5.948 -36.822 1.00 87.50 84 ILE A C 1
ATOM 690 O O . ILE A 1 84 ? 21.512 5.858 -37.969 1.00 87.50 84 ILE A O 1
ATOM 694 N N . GLN A 1 85 ? 21.291 7.040 -36.080 1.00 90.19 85 GLN A N 1
ATOM 695 C CA . GLN A 1 85 ? 21.939 8.241 -36.607 1.00 90.19 85 GLN A CA 1
ATOM 696 C C . GLN A 1 85 ? 23.370 7.967 -37.099 1.00 90.19 85 GLN A C 1
ATOM 698 O O . GLN A 1 85 ? 23.782 8.484 -38.142 1.00 90.19 85 GLN A O 1
ATOM 703 N N . LYS A 1 86 ? 24.136 7.138 -36.376 1.00 88.44 86 LYS A N 1
ATOM 704 C CA . LYS A 1 86 ? 25.479 6.713 -36.809 1.00 88.44 86 LYS A CA 1
ATOM 705 C C . LYS A 1 86 ? 25.422 5.894 -38.097 1.00 88.44 86 LYS A C 1
ATOM 707 O O . LYS A 1 86 ? 26.225 6.136 -38.996 1.00 88.44 86 LYS A O 1
ATOM 712 N N . LEU A 1 87 ? 24.473 4.964 -38.206 1.00 88.19 87 LEU A N 1
ATOM 713 C CA . LEU A 1 87 ? 24.292 4.150 -39.409 1.00 88.19 87 LEU A CA 1
ATOM 714 C C . LEU A 1 87 ? 23.834 4.986 -40.613 1.00 88.19 87 LEU A C 1
ATOM 716 O O . LEU A 1 87 ? 24.357 4.799 -41.708 1.00 88.19 87 LEU A O 1
ATOM 720 N N . ASP A 1 88 ? 22.939 5.957 -40.433 1.00 92.56 88 ASP A N 1
ATOM 721 C CA . ASP A 1 88 ? 22.509 6.863 -41.509 1.00 92.56 88 ASP A CA 1
ATOM 722 C C . ASP A 1 88 ? 23.662 7.733 -42.033 1.00 92.56 88 ASP A C 1
ATOM 724 O O . ASP A 1 88 ? 23.790 7.974 -43.244 1.00 92.56 88 ASP A O 1
ATOM 728 N N . GLN A 1 89 ? 24.542 8.180 -41.133 1.00 89.81 89 GLN A N 1
ATOM 729 C CA . GLN A 1 89 ? 25.754 8.902 -41.507 1.00 89.81 89 GLN A CA 1
ATOM 730 C C . GLN A 1 89 ? 26.722 8.006 -42.291 1.00 89.81 89 GLN A C 1
ATOM 732 O O . GLN A 1 89 ? 27.281 8.449 -43.299 1.00 89.81 89 GLN A O 1
ATOM 737 N N . GLU A 1 90 ? 26.886 6.751 -41.867 1.00 88.44 90 GLU A N 1
ATOM 738 C CA . GLU A 1 90 ? 27.703 5.753 -42.562 1.00 88.44 90 GLU A CA 1
ATOM 739 C C . GLU A 1 90 ? 27.152 5.464 -43.966 1.00 88.44 90 GLU A C 1
ATOM 741 O O . GLU A 1 90 ? 27.890 5.541 -44.947 1.00 88.44 90 GLU A O 1
ATOM 746 N N . ILE A 1 91 ? 25.838 5.248 -44.099 1.00 90.12 91 ILE A N 1
ATOM 747 C CA . ILE A 1 91 ? 25.162 5.069 -45.394 1.00 90.12 91 ILE A CA 1
ATOM 748 C C . ILE A 1 91 ? 25.418 6.274 -46.305 1.00 90.12 91 ILE A C 1
ATOM 750 O O . ILE A 1 91 ? 25.704 6.111 -47.493 1.00 90.12 91 ILE A O 1
ATOM 754 N N . SER A 1 92 ? 25.319 7.491 -45.770 1.00 93.00 92 SER A N 1
ATOM 755 C CA . SER A 1 92 ? 25.544 8.721 -46.536 1.00 93.00 92 SER A CA 1
ATOM 756 C C . SER A 1 92 ? 26.995 8.855 -47.011 1.00 93.00 92 SER A C 1
ATOM 758 O O . SER A 1 92 ? 27.237 9.288 -48.140 1.00 93.00 92 SER A O 1
ATOM 760 N N . ASN A 1 93 ? 27.962 8.461 -46.179 1.00 90.06 93 ASN A N 1
ATOM 761 C CA . ASN A 1 93 ? 29.375 8.434 -46.551 1.00 90.06 93 ASN A CA 1
ATOM 762 C C . ASN A 1 93 ? 29.653 7.369 -47.616 1.00 90.06 93 ASN A C 1
ATOM 764 O O . ASN A 1 93 ? 30.245 7.689 -48.644 1.00 90.06 93 ASN A O 1
ATOM 768 N N . LEU A 1 94 ? 29.153 6.146 -47.426 1.00 89.44 94 LEU A N 1
ATOM 769 C CA . LEU A 1 94 ? 29.296 5.053 -48.387 1.00 89.44 94 LEU A CA 1
ATOM 770 C C . LEU A 1 94 ? 28.681 5.399 -49.745 1.00 89.44 94 LEU A C 1
ATOM 772 O O . LEU A 1 94 ? 29.304 5.144 -50.770 1.00 89.44 94 LEU A O 1
ATOM 776 N N . LYS A 1 95 ? 27.502 6.038 -49.780 1.00 92.50 95 LYS A N 1
ATOM 777 C CA . LYS A 1 95 ? 26.904 6.542 -51.030 1.00 92.50 95 LYS A CA 1
ATOM 778 C C . LYS A 1 95 ? 27.830 7.532 -51.737 1.00 92.50 95 LYS A C 1
ATOM 780 O O . LYS A 1 95 ? 28.075 7.380 -52.929 1.00 92.50 95 LYS A O 1
ATOM 785 N N . ARG A 1 96 ? 28.389 8.497 -50.997 1.00 90.81 96 ARG A N 1
ATOM 786 C CA . ARG A 1 96 ? 29.322 9.495 -51.542 1.00 90.81 96 ARG A CA 1
ATOM 787 C C . ARG A 1 96 ? 30.576 8.843 -52.126 1.00 90.81 96 ARG A C 1
ATOM 789 O O . ARG A 1 96 ? 30.975 9.199 -53.231 1.00 90.81 96 ARG A O 1
ATOM 796 N N . GLU A 1 97 ? 31.197 7.912 -51.405 1.00 87.50 97 GLU A N 1
ATOM 797 C CA . GLU A 1 97 ? 32.395 7.216 -51.893 1.00 87.50 97 GLU A CA 1
ATOM 798 C C . GLU A 1 97 ? 32.074 6.296 -53.078 1.00 87.50 97 GLU A C 1
ATOM 800 O O . GLU A 1 97 ? 32.801 6.280 -54.068 1.00 87.50 97 GLU A O 1
ATOM 805 N N . ASN A 1 98 ? 30.933 5.610 -53.053 1.00 88.06 98 ASN A N 1
ATOM 806 C CA . ASN A 1 98 ? 30.469 4.796 -54.172 1.00 88.06 98 ASN A CA 1
ATOM 807 C C . ASN A 1 98 ? 30.217 5.627 -55.444 1.00 88.06 98 ASN A C 1
ATOM 809 O O . ASN A 1 98 ? 30.561 5.189 -56.540 1.00 88.06 98 ASN A O 1
ATOM 813 N N . ASP A 1 99 ? 29.652 6.831 -55.326 1.00 88.88 99 ASP A N 1
ATOM 814 C CA . ASP A 1 99 ? 29.427 7.712 -56.478 1.00 88.88 99 ASP A CA 1
ATOM 815 C C . ASP A 1 99 ? 30.746 8.234 -57.074 1.00 88.88 99 ASP A C 1
ATOM 817 O O . ASP A 1 99 ? 30.882 8.321 -58.297 1.00 88.88 99 ASP A O 1
ATOM 821 N N . LYS A 1 100 ? 31.761 8.498 -56.237 1.00 85.38 100 LYS A N 1
ATOM 822 C CA . LYS A 1 100 ? 33.123 8.810 -56.705 1.00 85.38 100 LYS A CA 1
ATOM 823 C C . LYS A 1 100 ? 33.754 7.637 -57.456 1.00 85.38 100 LYS A C 1
ATOM 825 O O . LYS A 1 100 ? 34.343 7.850 -58.515 1.00 85.38 100 LYS A O 1
ATOM 830 N N . LEU A 1 101 ? 33.612 6.416 -56.934 1.00 85.56 101 LEU A N 1
ATOM 831 C CA . LEU A 1 101 ? 34.111 5.205 -57.590 1.00 85.56 101 LEU A CA 1
ATOM 832 C C . LEU A 1 101 ? 33.421 4.975 -58.937 1.00 85.56 101 LEU A C 1
ATOM 834 O O . LEU A 1 101 ? 34.096 4.691 -59.924 1.00 85.56 101 LEU A O 1
ATOM 838 N N . LYS A 1 102 ? 32.097 5.172 -59.015 1.00 86.31 102 LYS A N 1
ATOM 839 C CA . LYS A 1 102 ? 31.361 5.122 -60.286 1.00 86.31 102 LYS A CA 1
ATOM 840 C C . LYS A 1 102 ? 31.933 6.101 -61.306 1.00 86.31 102 LYS A C 1
ATOM 842 O O . LYS A 1 102 ? 32.126 5.704 -62.449 1.00 86.31 102 LYS A O 1
ATOM 847 N N . LEU A 1 103 ? 32.226 7.343 -60.915 1.00 84.75 103 LEU A N 1
ATOM 848 C CA . LEU A 1 103 ? 32.795 8.336 -61.832 1.00 84.75 103 LEU A CA 1
ATOM 849 C C . LEU A 1 103 ? 34.150 7.886 -62.403 1.00 84.75 103 LEU A C 1
ATOM 851 O O . LEU A 1 103 ? 34.379 8.016 -63.604 1.00 84.75 103 LEU A O 1
ATOM 855 N N . ILE A 1 104 ? 35.023 7.313 -61.568 1.00 83.44 104 ILE A N 1
ATOM 856 C CA . ILE A 1 104 ? 36.303 6.757 -62.033 1.00 83.44 104 ILE A CA 1
ATOM 857 C C . ILE A 1 104 ? 36.070 5.588 -62.992 1.00 83.44 104 ILE A C 1
ATOM 859 O O . ILE A 1 104 ? 36.656 5.572 -64.068 1.00 83.44 104 ILE A O 1
ATOM 863 N N . LEU A 1 105 ? 35.202 4.637 -62.636 1.00 83.44 105 LEU A N 1
ATOM 864 C CA . LEU A 1 105 ? 34.938 3.442 -63.448 1.00 83.44 105 LEU A CA 1
ATOM 865 C C . LEU A 1 105 ? 34.402 3.762 -64.853 1.00 83.44 105 LEU A C 1
ATOM 867 O O . LEU A 1 105 ? 34.677 3.011 -65.780 1.00 83.44 105 LEU A O 1
ATOM 871 N N . HIS A 1 106 ? 33.663 4.863 -65.019 1.00 83.50 106 HIS A N 1
ATOM 872 C CA . HIS A 1 106 ? 33.128 5.294 -66.319 1.00 83.50 106 HIS A CA 1
ATOM 873 C C . HIS A 1 106 ? 34.101 6.184 -67.118 1.00 83.50 106 HIS A C 1
ATOM 875 O O . HIS A 1 106 ? 33.735 6.699 -68.171 1.00 83.50 106 HIS A O 1
ATOM 881 N N . THR A 1 107 ? 35.323 6.415 -66.629 1.00 83.38 107 THR A N 1
ATOM 882 C CA . THR A 1 107 ? 36.316 7.224 -67.347 1.00 83.38 107 THR A CA 1
ATOM 883 C C . THR A 1 107 ? 36.986 6.386 -68.441 1.00 83.38 107 THR A C 1
ATOM 885 O O . THR A 1 107 ? 37.757 5.480 -68.138 1.00 83.38 107 THR A O 1
ATOM 888 N N . GLU A 1 108 ? 36.725 6.707 -69.711 1.00 81.50 108 GLU A N 1
ATOM 889 C CA . GLU A 1 108 ? 37.311 6.010 -70.874 1.00 81.50 108 GLU A CA 1
ATOM 890 C C . GLU A 1 108 ? 38.780 6.394 -71.144 1.00 81.50 108 GLU A C 1
ATOM 892 O O . GLU A 1 108 ? 39.522 5.636 -71.766 1.00 81.50 108 GLU A O 1
ATOM 897 N N . ASP A 1 109 ? 39.231 7.559 -70.664 1.00 88.38 109 ASP A N 1
ATOM 898 C CA . ASP A 1 109 ? 40.633 7.978 -70.763 1.00 88.38 109 ASP A CA 1
ATOM 899 C C . ASP A 1 109 ? 41.480 7.266 -69.700 1.00 88.38 109 ASP A C 1
ATOM 901 O O . ASP A 1 109 ? 41.418 7.569 -68.505 1.00 88.38 109 ASP A O 1
ATOM 905 N N . HIS A 1 110 ? 42.318 6.337 -70.155 1.00 83.31 110 HIS A N 1
ATOM 906 C CA . HIS A 1 110 ? 43.174 5.534 -69.292 1.00 83.31 110 HIS A CA 1
ATOM 907 C C . HIS A 1 110 ? 44.170 6.363 -68.461 1.00 83.31 110 HIS A C 1
ATOM 909 O O . HIS A 1 110 ? 44.465 5.985 -67.328 1.00 83.31 110 HIS A O 1
ATOM 915 N N . ILE A 1 111 ? 44.665 7.504 -68.954 1.00 84.94 111 ILE A N 1
ATOM 916 C CA . ILE A 1 111 ? 45.587 8.364 -68.193 1.00 84.94 111 ILE A CA 1
ATOM 917 C C . ILE A 1 111 ? 44.833 9.022 -67.033 1.00 84.94 111 ILE A C 1
ATOM 919 O O . ILE A 1 111 ? 45.307 9.001 -65.893 1.00 84.94 111 ILE A O 1
ATOM 923 N N . HIS A 1 112 ? 43.641 9.562 -67.300 1.00 80.44 112 HIS A N 1
ATOM 924 C CA . HIS A 1 112 ? 42.796 10.162 -66.266 1.00 80.44 112 HIS A CA 1
ATOM 925 C C . HIS A 1 112 ? 42.262 9.129 -65.268 1.00 80.44 112 HIS A C 1
ATOM 927 O O . HIS A 1 112 ? 42.202 9.416 -64.070 1.00 80.44 112 HIS A O 1
ATOM 933 N N . PHE A 1 113 ? 41.945 7.915 -65.725 1.00 84.19 113 PHE A N 1
ATOM 934 C CA . PHE A 1 113 ? 41.595 6.792 -64.858 1.00 84.19 113 PHE A CA 1
ATOM 935 C C . PHE A 1 113 ? 42.711 6.503 -63.847 1.00 84.19 113 PHE A C 1
ATOM 937 O O . PHE A 1 113 ? 42.464 6.542 -62.642 1.00 84.19 113 PHE A O 1
ATOM 944 N N . PHE A 1 114 ? 43.949 6.289 -64.313 1.00 81.81 114 PHE A N 1
ATOM 945 C CA . PHE A 1 114 ? 45.076 5.981 -63.427 1.00 81.81 114 PHE A CA 1
ATOM 946 C C . PHE A 1 114 ? 45.385 7.128 -62.450 1.00 81.81 114 PHE A C 1
ATOM 948 O O . PHE A 1 114 ? 45.608 6.874 -61.268 1.00 81.81 114 PHE A O 1
ATOM 955 N N . GLN A 1 115 ? 45.328 8.390 -62.894 1.00 81.00 115 GLN A N 1
ATOM 956 C CA . GLN A 1 115 ? 45.538 9.557 -62.022 1.00 81.00 115 GLN A CA 1
ATOM 957 C C . GLN A 1 115 ? 44.492 9.660 -60.899 1.00 81.00 115 GLN A C 1
ATOM 959 O O . GLN A 1 115 ? 44.837 9.915 -59.739 1.00 81.00 115 GLN A O 1
ATOM 964 N N . ASN A 1 116 ? 43.216 9.454 -61.231 1.00 78.88 116 ASN A N 1
ATOM 965 C CA . ASN A 1 116 ? 42.120 9.512 -60.267 1.00 78.88 116 ASN A CA 1
ATOM 966 C C . ASN A 1 116 ? 42.124 8.302 -59.327 1.00 78.88 116 ASN A C 1
ATOM 968 O O . ASN A 1 116 ? 41.917 8.463 -58.124 1.00 78.88 116 ASN A O 1
ATOM 972 N N . TYR A 1 117 ? 42.423 7.112 -59.851 1.00 78.81 117 TYR A N 1
ATOM 973 C CA . TYR A 1 117 ? 42.565 5.885 -59.071 1.00 78.81 117 TYR A CA 1
ATOM 974 C C . TYR A 1 117 ? 43.680 6.004 -58.023 1.00 78.81 117 TYR A C 1
ATOM 976 O O . TYR A 1 117 ? 43.448 5.760 -56.839 1.00 78.81 117 TYR A O 1
ATOM 984 N N . SER A 1 118 ? 44.873 6.468 -58.417 1.00 75.56 118 SER A N 1
ATOM 985 C CA . SER A 1 118 ? 45.987 6.675 -57.482 1.00 75.56 118 SER A CA 1
ATOM 986 C C . SER A 1 118 ? 45.660 7.709 -56.401 1.00 75.56 118 SER A C 1
ATOM 988 O O . SER A 1 118 ? 46.055 7.532 -55.249 1.00 75.56 118 SER A O 1
ATOM 990 N N . SER A 1 119 ? 44.893 8.749 -56.741 1.00 72.19 119 SER A N 1
ATOM 991 C CA . SER A 1 119 ? 44.491 9.814 -55.812 1.00 72.19 119 SER A CA 1
ATOM 992 C C . SER A 1 119 ? 43.367 9.400 -54.846 1.00 72.19 119 SER A C 1
ATOM 994 O O . SER A 1 119 ? 43.272 9.960 -53.757 1.00 72.19 119 SER A O 1
ATOM 996 N N . GLN A 1 120 ? 42.529 8.421 -55.212 1.00 67.75 120 GLN A N 1
ATOM 997 C CA . GLN A 1 120 ? 41.457 7.868 -54.363 1.00 67.75 120 GLN A CA 1
ATOM 998 C C . GLN A 1 120 ? 41.870 6.634 -53.547 1.00 67.75 120 GLN A C 1
ATOM 1000 O O . GLN A 1 120 ? 41.071 6.132 -52.764 1.00 67.75 120 GLN A O 1
ATOM 1005 N N . SER A 1 121 ? 43.116 6.169 -53.661 1.00 57.09 121 SER A N 1
ATOM 1006 C CA . SER A 1 121 ? 43.642 4.997 -52.935 1.00 57.09 121 SER A CA 1
ATOM 1007 C C . SER A 1 121 ? 43.660 5.116 -51.396 1.00 57.09 121 SER A C 1
ATOM 1009 O O . SER A 1 121 ? 44.058 4.177 -50.705 1.00 57.09 121 SER A O 1
ATOM 1011 N N . GLY A 1 122 ? 43.188 6.234 -50.832 1.00 61.69 122 GLY A N 1
ATOM 1012 C CA . GLY A 1 122 ? 42.833 6.332 -49.419 1.00 61.69 122 GLY A CA 1
ATOM 1013 C C . GLY A 1 122 ? 41.590 5.493 -49.130 1.00 61.69 122 GLY A C 1
ATOM 1014 O O . GLY A 1 122 ? 40.471 5.969 -49.297 1.00 61.69 122 GLY A O 1
ATOM 1015 N N . LEU A 1 123 ? 41.799 4.242 -48.714 1.00 61.06 123 LEU A N 1
ATOM 1016 C CA . LEU A 1 123 ? 40.743 3.286 -48.388 1.00 61.06 123 LEU A CA 1
ATOM 1017 C C . LEU A 1 123 ? 39.767 3.910 -47.374 1.00 61.06 123 LEU A C 1
ATOM 1019 O O . LEU A 1 123 ? 40.130 4.147 -46.221 1.00 61.06 123 LEU A O 1
ATOM 1023 N N . TYR A 1 124 ? 38.528 4.186 -47.786 1.00 70.69 124 TYR A N 1
ATOM 1024 C CA . TYR A 1 124 ? 37.473 4.486 -46.826 1.00 70.69 124 TYR A CA 1
ATOM 1025 C C . TYR A 1 124 ? 37.210 3.217 -46.011 1.00 70.69 124 TYR A C 1
ATOM 1027 O O . TYR A 1 124 ? 36.738 2.213 -46.545 1.00 70.69 124 TYR A O 1
ATOM 1035 N N . VAL A 1 125 ? 37.556 3.248 -44.725 1.00 69.12 125 VAL A N 1
ATOM 1036 C CA . VAL A 1 125 ? 37.292 2.145 -43.800 1.00 69.12 125 VAL A CA 1
ATOM 1037 C C . VAL A 1 125 ? 35.960 2.420 -43.118 1.00 69.12 125 VAL A C 1
ATOM 1039 O O . VAL A 1 125 ? 35.832 3.387 -42.370 1.00 69.12 125 VAL A O 1
ATOM 1042 N N . CYS A 1 126 ? 34.972 1.564 -43.380 1.00 69.06 126 CYS A N 1
ATOM 1043 C CA . CYS A 1 126 ? 33.713 1.567 -42.643 1.00 69.06 126 CYS A CA 1
ATOM 1044 C C . CYS A 1 126 ? 34.008 1.289 -41.164 1.00 69.06 126 CYS A C 1
ATOM 1046 O O . CYS A 1 126 ? 34.609 0.268 -40.827 1.00 69.06 126 CYS A O 1
ATOM 1048 N N . THR A 1 127 ? 33.617 2.212 -40.286 1.00 70.56 127 THR A N 1
ATOM 1049 C CA . THR A 1 127 ? 33.885 2.103 -38.838 1.00 70.56 127 THR A CA 1
ATOM 1050 C C . THR A 1 127 ? 32.641 1.758 -38.022 1.00 70.56 127 THR A C 1
ATOM 1052 O O . THR A 1 127 ? 32.757 1.420 -36.844 1.00 70.56 127 THR A O 1
ATOM 1055 N N . ALA A 1 128 ? 31.452 1.811 -38.630 1.00 69.44 128 ALA A N 1
ATOM 1056 C CA . ALA A 1 128 ? 30.193 1.510 -37.964 1.00 69.44 128 ALA A CA 1
ATOM 1057 C C . ALA A 1 128 ? 29.740 0.070 -38.258 1.00 69.44 128 ALA A C 1
ATOM 1059 O O . ALA A 1 128 ? 29.495 -0.294 -39.406 1.00 69.44 128 ALA A O 1
ATOM 1060 N N . SER A 1 129 ? 29.586 -0.742 -37.208 1.00 68.31 129 SER A N 1
ATOM 1061 C CA . SER A 1 129 ? 28.938 -2.054 -37.310 1.00 68.31 129 SER A CA 1
ATOM 1062 C C . SER A 1 129 ? 27.428 -1.914 -37.096 1.00 68.31 129 SER A C 1
ATOM 1064 O O . SER A 1 129 ? 27.012 -1.248 -36.139 1.00 68.31 129 SER A O 1
ATOM 1066 N N . PRO A 1 130 ? 26.587 -2.588 -37.900 1.00 65.06 130 PRO A N 1
ATOM 1067 C CA . PRO A 1 130 ? 25.229 -2.909 -37.483 1.00 65.06 130 PRO A CA 1
ATOM 1068 C C . PRO A 1 130 ? 25.328 -3.711 -36.178 1.00 65.06 130 PRO A C 1
ATOM 1070 O O . PRO A 1 130 ? 26.078 -4.684 -36.108 1.00 65.06 130 PRO A O 1
ATOM 1073 N N . GLY A 1 131 ? 24.676 -3.244 -35.117 1.00 67.25 131 GLY A N 1
ATOM 1074 C CA . GLY A 1 131 ? 24.550 -4.007 -33.878 1.00 67.25 131 GLY A CA 1
ATOM 1075 C C . GLY A 1 131 ? 23.327 -4.914 -33.963 1.00 67.25 131 GLY A C 1
ATOM 1076 O O . GLY A 1 131 ? 22.388 -4.598 -34.694 1.00 67.25 131 GLY A O 1
ATOM 1077 N N . ASP A 1 132 ? 23.321 -6.008 -33.203 1.00 67.25 132 ASP A N 1
ATOM 1078 C CA . ASP A 1 132 ? 22.134 -6.853 -33.069 1.00 67.25 132 ASP A CA 1
ATOM 1079 C C . ASP A 1 132 ? 21.120 -6.187 -32.128 1.00 67.25 132 ASP A C 1
ATOM 1081 O O . ASP A 1 132 ? 21.448 -5.813 -30.994 1.00 67.25 132 ASP A O 1
ATOM 1085 N N . VAL A 1 133 ? 19.879 -6.065 -32.598 1.00 68.38 133 VAL A N 1
ATOM 1086 C CA . VAL A 1 133 ? 18.739 -5.615 -31.791 1.00 68.38 133 VAL A CA 1
ATOM 1087 C C . VAL A 1 133 ? 18.136 -6.825 -31.084 1.00 68.38 133 VAL A C 1
ATOM 1089 O O . VAL A 1 133 ? 17.997 -7.900 -31.663 1.00 68.38 133 VAL A O 1
ATOM 1092 N N . ASN A 1 134 ? 17.790 -6.666 -29.810 1.00 71.88 134 ASN A N 1
ATOM 1093 C CA . ASN A 1 134 ? 17.072 -7.689 -29.068 1.00 71.88 134 ASN A CA 1
ATOM 1094 C C . ASN A 1 134 ? 15.575 -7.642 -29.416 1.00 71.88 134 ASN A C 1
ATOM 1096 O O . ASN A 1 134 ? 14.875 -6.712 -29.019 1.00 71.88 134 ASN A O 1
ATOM 1100 N N . ASP A 1 135 ? 15.072 -8.672 -30.096 1.00 65.69 135 ASP A N 1
ATOM 1101 C CA . ASP A 1 135 ? 13.654 -8.774 -30.475 1.00 65.69 135 ASP A CA 1
ATOM 1102 C C . ASP A 1 135 ? 12.704 -8.938 -29.267 1.00 65.69 135 ASP A C 1
ATOM 1104 O O . ASP A 1 135 ? 11.491 -8.781 -29.403 1.00 65.69 135 ASP A O 1
ATOM 1108 N N . LEU A 1 136 ? 13.226 -9.249 -28.071 1.00 65.44 136 LEU A N 1
ATOM 1109 C CA . LEU A 1 136 ? 12.432 -9.595 -26.885 1.00 65.44 136 LEU A CA 1
ATOM 1110 C C . LEU A 1 136 ? 12.424 -8.510 -25.792 1.00 65.44 136 LEU A C 1
ATOM 1112 O O . LEU A 1 136 ? 12.424 -8.813 -24.596 1.00 65.44 136 LEU A O 1
ATOM 1116 N N . VAL A 1 137 ? 12.425 -7.233 -26.174 1.00 72.69 137 VAL A N 1
ATOM 1117 C CA . VAL A 1 137 ? 12.374 -6.113 -25.219 1.00 72.69 137 VAL A CA 1
ATOM 1118 C C . VAL A 1 137 ? 10.931 -5.902 -24.772 1.00 72.69 137 VAL A C 1
ATOM 1120 O O . VAL A 1 137 ? 10.128 -5.290 -25.470 1.00 72.69 137 VAL A O 1
ATOM 1123 N N . THR A 1 138 ? 10.580 -6.427 -23.598 1.00 83.25 138 THR A N 1
ATOM 1124 C CA . THR A 1 138 ? 9.232 -6.281 -23.029 1.00 83.25 138 THR A CA 1
ATOM 1125 C C . THR A 1 138 ? 9.285 -5.935 -21.544 1.00 83.25 138 THR A C 1
ATOM 1127 O O . THR A 1 138 ? 10.228 -6.288 -20.834 1.00 83.25 138 THR A O 1
ATOM 1130 N N . PHE A 1 139 ? 8.229 -5.283 -21.053 1.00 88.56 139 PHE A N 1
ATOM 1131 C CA . PHE A 1 139 ? 8.027 -5.006 -19.627 1.00 88.56 139 PHE A CA 1
ATOM 1132 C C . PHE A 1 139 ? 7.179 -6.079 -18.922 1.00 88.56 139 PHE A C 1
ATOM 1134 O O . PHE A 1 139 ? 6.790 -5.887 -17.773 1.00 88.56 139 PHE A O 1
ATOM 1141 N N . GLN A 1 140 ? 6.932 -7.236 -19.549 1.00 90.50 140 GLN A N 1
ATOM 1142 C CA . GLN A 1 140 ? 6.080 -8.294 -18.987 1.00 90.50 140 GLN A CA 1
ATOM 1143 C C . GLN A 1 140 ? 6.542 -8.737 -17.586 1.00 90.50 140 GLN A C 1
ATOM 1145 O O . GLN A 1 140 ? 5.739 -8.863 -16.667 1.00 90.50 140 GLN A O 1
ATOM 1150 N N . ASN A 1 141 ? 7.854 -8.870 -17.371 1.00 87.50 141 ASN A N 1
ATOM 1151 C CA . ASN A 1 141 ? 8.416 -9.198 -16.055 1.00 87.50 141 ASN A CA 1
ATOM 1152 C C . ASN A 1 141 ? 8.080 -8.149 -14.973 1.00 87.50 141 ASN A C 1
ATOM 1154 O O . ASN A 1 141 ? 7.994 -8.469 -13.783 1.00 87.50 141 ASN A O 1
ATOM 1158 N N . VAL A 1 142 ? 7.928 -6.882 -15.370 1.00 90.75 142 VAL A N 1
ATOM 1159 C CA . VAL A 1 142 ? 7.520 -5.788 -14.481 1.00 90.75 142 VAL A CA 1
ATOM 1160 C C . VAL A 1 142 ? 6.027 -5.902 -14.177 1.00 90.75 142 VAL A C 1
ATOM 1162 O O . VAL A 1 142 ? 5.647 -5.802 -13.013 1.00 90.75 142 VAL A O 1
ATOM 1165 N N . GLU A 1 143 ? 5.195 -6.186 -15.181 1.00 93.19 143 GLU A N 1
ATOM 1166 C CA . GLU A 1 143 ? 3.753 -6.425 -15.013 1.00 93.19 143 GLU A CA 1
ATOM 1167 C C . GLU A 1 143 ? 3.466 -7.600 -14.067 1.00 93.19 143 GLU A C 1
ATOM 1169 O O . GLU A 1 143 ? 2.629 -7.491 -13.166 1.00 93.19 143 GLU A O 1
ATOM 1174 N N . GLU A 1 144 ? 4.206 -8.700 -14.213 1.00 93.44 144 GLU A N 1
ATOM 1175 C CA . GLU A 1 144 ? 4.140 -9.861 -13.322 1.00 93.44 144 GLU A CA 1
ATOM 1176 C C . GLU A 1 144 ? 4.528 -9.484 -11.886 1.00 93.44 144 GLU A C 1
ATOM 1178 O O . GLU A 1 144 ? 3.818 -9.828 -10.940 1.00 93.44 144 GLU A O 1
ATOM 1183 N N . SER A 1 145 ? 5.595 -8.695 -11.713 1.00 91.69 145 SER A N 1
ATOM 1184 C CA . SER A 1 145 ? 6.047 -8.232 -10.391 1.00 91.69 145 SER A CA 1
ATOM 1185 C C . SER A 1 145 ? 5.030 -7.296 -9.720 1.00 91.69 145 SER A C 1
ATOM 1187 O O . SER A 1 145 ? 4.778 -7.397 -8.519 1.00 91.69 145 SER A O 1
ATOM 1189 N N . VAL A 1 146 ? 4.399 -6.399 -10.486 1.00 93.75 146 VAL A N 1
ATOM 1190 C CA . VAL A 1 146 ? 3.320 -5.524 -9.991 1.00 93.75 146 VAL A CA 1
ATOM 1191 C C . VAL A 1 146 ? 2.082 -6.346 -9.614 1.00 93.75 146 VAL A C 1
ATOM 1193 O O . VAL A 1 146 ? 1.445 -6.073 -8.593 1.00 93.75 146 VAL A O 1
ATOM 1196 N N . SER A 1 147 ? 1.762 -7.379 -10.394 1.00 94.00 147 SER A N 1
ATOM 1197 C CA . SER A 1 147 ? 0.652 -8.297 -10.111 1.00 94.00 147 SER A CA 1
ATOM 1198 C C . SER A 1 147 ? 0.893 -9.106 -8.834 1.00 94.00 147 SER A C 1
ATOM 1200 O O . SER A 1 147 ? -0.018 -9.256 -8.013 1.00 94.00 147 SER A O 1
ATOM 1202 N N . GLU A 1 148 ? 2.125 -9.577 -8.620 1.00 94.06 148 GLU A N 1
ATOM 1203 C CA . GLU A 1 148 ? 2.531 -10.265 -7.394 1.00 94.06 148 GLU A CA 1
ATOM 1204 C C . GLU A 1 148 ? 2.389 -9.350 -6.168 1.00 94.06 148 GLU A C 1
ATOM 1206 O O . GLU A 1 148 ? 1.771 -9.748 -5.174 1.00 94.06 148 GLU A O 1
ATOM 1211 N N . LEU A 1 149 ? 2.885 -8.108 -6.252 1.00 91.69 149 LEU A N 1
ATOM 1212 C CA . LEU A 1 149 ? 2.712 -7.102 -5.201 1.00 91.69 149 LEU A CA 1
ATOM 1213 C C . LEU A 1 149 ? 1.228 -6.903 -4.865 1.00 91.69 149 LEU A C 1
ATOM 1215 O O . LEU A 1 149 ? 0.853 -6.944 -3.693 1.00 91.69 149 LEU A O 1
ATOM 1219 N N . ASN A 1 150 ? 0.372 -6.728 -5.874 1.00 93.25 150 ASN A N 1
ATOM 1220 C CA . ASN A 1 150 ? -1.061 -6.540 -5.659 1.00 93.25 150 ASN A CA 1
ATOM 1221 C C . ASN A 1 150 ? -1.699 -7.734 -4.929 1.00 93.25 150 ASN A C 1
ATOM 1223 O O . ASN A 1 150 ? -2.432 -7.545 -3.959 1.00 93.25 150 ASN A O 1
ATOM 1227 N N . SER A 1 151 ? -1.379 -8.963 -5.342 1.00 94.00 151 SER A N 1
ATOM 1228 C CA . SER A 1 151 ? -1.874 -10.178 -4.682 1.00 94.00 151 SER A CA 1
ATOM 1229 C C . SER A 1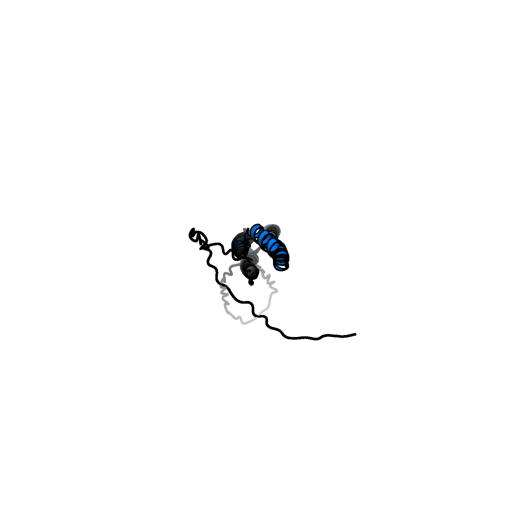 151 ? -1.472 -10.233 -3.203 1.00 94.00 151 SER A C 1
ATOM 1231 O O . SER A 1 151 ? -2.307 -10.496 -2.335 1.00 94.00 151 SER A O 1
ATOM 1233 N N . GLN A 1 152 ? -0.211 -9.920 -2.890 1.00 92.56 152 GLN A N 1
ATOM 1234 C CA . GLN A 1 152 ? 0.279 -9.924 -1.509 1.00 92.56 152 GLN A CA 1
ATOM 1235 C C . GLN A 1 152 ? -0.344 -8.805 -0.663 1.00 92.56 152 GLN A C 1
ATOM 1237 O O . GLN A 1 152 ? -0.651 -9.031 0.508 1.00 92.56 152 GLN A O 1
ATOM 1242 N N . LEU A 1 153 ? -0.588 -7.623 -1.244 1.00 91.38 153 LEU A N 1
ATOM 1243 C CA . LEU A 1 153 ? -1.297 -6.534 -0.567 1.00 91.38 153 LEU A CA 1
ATOM 1244 C C . LEU A 1 153 ? -2.721 -6.953 -0.189 1.00 91.38 153 LEU A C 1
ATOM 1246 O O . LEU A 1 153 ? -3.110 -6.780 0.965 1.00 91.38 153 LEU A O 1
ATOM 1250 N N . VAL A 1 154 ? -3.476 -7.540 -1.124 1.00 92.56 154 VAL A N 1
ATOM 1251 C CA . VAL A 1 154 ? -4.855 -7.999 -0.879 1.00 92.56 154 VAL A CA 1
ATOM 1252 C C . VAL A 1 154 ? -4.899 -9.031 0.250 1.00 92.56 154 VAL A C 1
ATOM 1254 O O . VAL A 1 154 ? -5.644 -8.851 1.212 1.00 92.56 154 VAL A O 1
ATOM 1257 N N . GLN A 1 155 ? -4.042 -10.054 0.200 1.00 94.00 155 GLN A N 1
ATOM 1258 C CA . GLN A 1 155 ? -3.978 -11.084 1.246 1.00 94.00 155 GLN A CA 1
ATOM 1259 C C . GLN A 1 155 ? -3.629 -10.501 2.623 1.00 94.00 155 GLN A C 1
ATOM 1261 O O . GLN A 1 155 ? -4.177 -10.906 3.654 1.00 94.00 155 GLN A O 1
ATOM 1266 N N . LEU A 1 156 ? -2.712 -9.531 2.659 1.00 91.19 156 LEU A N 1
ATOM 1267 C CA . LEU A 1 156 ? -2.318 -8.856 3.891 1.00 91.19 156 LEU A CA 1
ATOM 1268 C C . LEU A 1 156 ? -3.481 -8.037 4.466 1.00 91.19 156 LEU A C 1
ATOM 1270 O O . LEU A 1 156 ? -3.725 -8.101 5.676 1.00 91.19 156 LEU A O 1
ATOM 1274 N N . PHE A 1 157 ? -4.223 -7.321 3.615 1.00 89.69 157 PHE A N 1
ATOM 1275 C CA . PHE A 1 157 ? -5.431 -6.602 4.016 1.00 89.69 157 PHE A CA 1
ATOM 1276 C C . PHE A 1 157 ? -6.475 -7.549 4.604 1.00 89.69 157 PHE A C 1
ATOM 1278 O O . PHE A 1 157 ? -6.922 -7.322 5.726 1.00 89.69 157 PHE A O 1
ATOM 1285 N N . GLU A 1 158 ? -6.819 -8.635 3.914 1.00 93.75 158 GLU A N 1
ATOM 1286 C CA . GLU A 1 158 ? -7.805 -9.614 4.391 1.00 93.75 158 GLU A CA 1
ATOM 1287 C C . GLU A 1 158 ? -7.439 -10.172 5.775 1.00 93.75 158 GLU A C 1
ATOM 1289 O O . GLU A 1 158 ? -8.266 -10.189 6.694 1.00 93.75 158 GLU A O 1
ATOM 1294 N N . LYS A 1 159 ? -6.168 -10.549 5.966 1.00 92.81 159 LYS A N 1
ATOM 1295 C CA . LYS A 1 159 ? -5.650 -11.063 7.241 1.00 92.81 159 LYS A CA 1
ATOM 1296 C C . LYS A 1 159 ? -5.832 -10.070 8.389 1.00 92.81 159 LYS A C 1
ATOM 1298 O O . LYS A 1 159 ? -6.256 -10.455 9.482 1.00 92.81 159 LYS A O 1
ATOM 1303 N N . HIS A 1 160 ? -5.467 -8.806 8.186 1.00 89.75 160 HIS A N 1
ATOM 1304 C CA . HIS A 1 160 ? -5.564 -7.794 9.242 1.00 89.75 160 HIS A CA 1
ATOM 1305 C C . HIS A 1 160 ? -6.997 -7.323 9.465 1.00 89.75 160 HIS A C 1
ATOM 1307 O O . HIS A 1 160 ? -7.382 -7.117 10.613 1.00 89.75 160 HIS A O 1
ATOM 1313 N N . MET A 1 161 ? -7.820 -7.258 8.419 1.00 92.19 161 MET A N 1
ATOM 1314 C CA . MET A 1 161 ? -9.248 -6.968 8.555 1.00 92.19 161 MET A CA 1
ATOM 1315 C C . MET A 1 161 ? -9.959 -8.021 9.408 1.00 92.19 161 MET A C 1
ATOM 1317 O O . MET A 1 161 ? -10.752 -7.664 10.278 1.00 92.19 161 MET A O 1
ATOM 1321 N N . ALA A 1 162 ? -9.618 -9.304 9.256 1.00 92.44 162 ALA A N 1
ATOM 1322 C CA . ALA A 1 162 ? -10.140 -10.360 10.124 1.00 92.44 162 ALA A CA 1
ATOM 1323 C C . ALA A 1 162 ? -9.733 -10.165 11.601 1.00 92.44 162 ALA A C 1
ATOM 1325 O O . ALA A 1 162 ? -10.562 -10.322 12.502 1.00 92.44 162 ALA A O 1
ATOM 1326 N N . LYS A 1 163 ? -8.477 -9.773 11.871 1.00 90.12 163 LYS A N 1
ATOM 1327 C CA . LYS A 1 163 ? -8.011 -9.454 13.236 1.00 90.12 163 LYS A CA 1
ATOM 1328 C C . LYS A 1 163 ? -8.755 -8.256 13.829 1.00 90.12 163 LYS A C 1
ATOM 1330 O O . LYS A 1 163 ? -9.178 -8.319 14.982 1.00 90.12 163 LYS A O 1
ATOM 1335 N N . ILE A 1 164 ? -8.908 -7.184 13.052 1.00 88.75 164 ILE A N 1
ATOM 1336 C CA . ILE A 1 164 ? -9.621 -5.969 13.462 1.00 88.75 164 ILE A CA 1
ATOM 1337 C C . ILE A 1 164 ? -11.079 -6.309 13.769 1.00 88.75 164 ILE A C 1
ATOM 1339 O O . ILE A 1 164 ? -11.563 -5.967 14.841 1.00 88.75 164 ILE A O 1
ATOM 1343 N N . SER A 1 165 ? -11.750 -7.053 12.885 1.00 92.00 165 SER A N 1
ATOM 1344 C CA . SER A 1 165 ? -13.136 -7.488 13.081 1.00 92.00 165 SER A CA 1
ATOM 1345 C C . SER A 1 165 ? -13.316 -8.261 14.390 1.00 92.00 165 SER A C 1
ATOM 1347 O O . SER A 1 165 ? -14.233 -7.963 15.154 1.00 92.00 165 SER A O 1
ATOM 1349 N N . LYS A 1 166 ? -12.392 -9.179 14.707 1.00 90.44 166 LYS A N 1
ATOM 1350 C CA . LYS A 1 166 ? -12.395 -9.892 15.990 1.00 90.44 166 LYS A CA 1
ATOM 1351 C C . LYS A 1 166 ? -12.233 -8.939 17.179 1.00 90.44 166 LYS A C 1
ATOM 1353 O O . LYS A 1 166 ? -13.030 -8.991 18.107 1.00 90.44 166 LYS A O 1
ATOM 1358 N N . LYS A 1 167 ? -11.241 -8.043 17.135 1.00 86.56 167 LYS A N 1
ATOM 1359 C CA . LYS A 1 167 ? -10.989 -7.074 18.215 1.00 86.56 167 LYS A CA 1
ATOM 1360 C C . LYS A 1 167 ? -12.169 -6.124 18.438 1.00 86.56 167 LYS A C 1
ATOM 1362 O O . LYS A 1 167 ? -12.446 -5.783 19.578 1.00 86.56 167 LYS A O 1
ATOM 1367 N N . VAL A 1 168 ? -12.873 -5.728 17.376 1.00 87.56 168 VAL A N 1
ATOM 1368 C CA . VAL A 1 168 ? -14.104 -4.925 17.463 1.00 87.56 168 VAL A CA 1
ATOM 1369 C C . VAL A 1 168 ? -15.237 -5.721 18.116 1.00 87.56 168 VAL A C 1
ATOM 1371 O O . VAL A 1 168 ? -15.952 -5.178 18.954 1.00 87.56 168 VAL A O 1
ATOM 1374 N N . ALA A 1 169 ? -15.387 -7.004 17.772 1.00 88.19 169 ALA A N 1
ATOM 1375 C CA . ALA A 1 169 ? -16.416 -7.867 18.350 1.00 88.19 169 ALA A CA 1
ATOM 1376 C C . ALA A 1 169 ? -16.236 -8.094 19.863 1.00 88.19 169 ALA A C 1
ATOM 1378 O O . ALA A 1 169 ? -17.231 -8.245 20.565 1.00 88.19 169 ALA A O 1
ATOM 1379 N N . ASP A 1 170 ? -14.997 -8.065 20.361 1.00 83.44 170 ASP A N 1
ATOM 1380 C CA . ASP A 1 170 ? -14.667 -8.264 21.779 1.00 83.44 170 ASP A CA 1
ATOM 1381 C C . ASP A 1 170 ? -14.970 -7.028 22.667 1.00 83.44 170 ASP A C 1
ATOM 1383 O O . ASP A 1 170 ? -14.838 -7.093 23.893 1.00 83.44 170 ASP A O 1
ATOM 1387 N N . VAL A 1 171 ? -15.383 -5.888 22.090 1.00 84.12 171 VAL A N 1
ATOM 1388 C CA . VAL A 1 171 ? -15.668 -4.662 22.855 1.00 84.12 171 VAL A CA 1
ATOM 1389 C C . VAL A 1 171 ? -17.100 -4.667 23.397 1.00 84.12 171 VAL A C 1
ATOM 1391 O O . VAL A 1 171 ? -18.080 -4.587 22.653 1.00 84.12 171 VAL A O 1
ATOM 1394 N N . HIS A 1 172 ? -17.238 -4.689 24.726 1.00 81.69 172 HIS A N 1
ATOM 1395 C CA . HIS A 1 172 ? -18.532 -4.692 25.413 1.00 81.69 172 HIS A CA 1
ATOM 1396 C C . HIS A 1 172 ? -18.562 -3.725 26.604 1.00 81.69 172 HIS A C 1
ATOM 1398 O O . HIS A 1 172 ? -17.615 -3.656 27.385 1.00 81.69 172 HIS A O 1
ATOM 1404 N N . ILE A 1 173 ? -19.689 -3.020 26.779 1.00 80.12 173 ILE A N 1
ATOM 1405 C CA . ILE A 1 173 ? -19.928 -2.113 27.922 1.00 80.12 173 ILE A CA 1
ATOM 1406 C C . ILE A 1 173 ? -20.035 -2.891 29.241 1.00 80.12 173 ILE A C 1
ATOM 1408 O O . ILE A 1 173 ? -19.514 -2.470 30.274 1.00 80.12 173 ILE A O 1
ATOM 1412 N N . PHE A 1 174 ? -20.709 -4.040 29.208 1.00 79.44 174 PHE A N 1
ATOM 1413 C CA . PHE A 1 174 ? -20.872 -4.906 30.371 1.00 79.44 174 PHE A CA 1
ATOM 1414 C C . PHE A 1 174 ? -19.793 -5.983 30.403 1.00 79.44 174 PHE A C 1
ATOM 1416 O O . PHE A 1 174 ? -19.455 -6.556 29.366 1.00 79.44 174 PHE A O 1
ATOM 1423 N N . LYS A 1 175 ? -19.313 -6.319 31.607 1.00 69.38 175 LYS A N 1
ATOM 1424 C CA . LYS A 1 175 ? -18.474 -7.508 31.795 1.00 69.38 175 LYS A CA 1
ATOM 1425 C C . LYS A 1 175 ? -19.289 -8.757 31.405 1.00 69.38 175 LYS A C 1
ATOM 1427 O O . LYS A 1 175 ? -20.438 -8.882 31.846 1.00 69.38 175 LYS A O 1
ATOM 1432 N N . PRO A 1 176 ? -18.737 -9.692 30.609 1.00 59.78 176 PRO A N 1
ATOM 1433 C CA . PRO A 1 176 ? -19.405 -10.959 30.332 1.00 59.78 176 PRO A CA 1
ATOM 1434 C C . PRO A 1 176 ? -19.731 -11.673 31.651 1.00 59.78 176 PRO A C 1
ATOM 1436 O O . PRO A 1 176 ? -18.844 -11.928 32.466 1.00 59.78 176 PRO A O 1
ATOM 1439 N N . THR A 1 177 ? -21.008 -11.971 31.901 1.00 51.84 177 THR A N 1
ATOM 1440 C CA . THR A 1 177 ? -21.421 -12.666 33.127 1.00 51.84 177 THR A CA 1
ATOM 1441 C C . THR A 1 177 ? -20.984 -14.127 33.047 1.00 51.84 177 THR A C 1
ATOM 1443 O O . THR A 1 177 ? -21.490 -14.882 32.218 1.00 51.84 177 THR A O 1
ATOM 1446 N N . ARG A 1 178 ? -20.063 -14.556 33.920 1.00 44.78 178 ARG A N 1
ATOM 1447 C CA . ARG A 1 178 ? -19.784 -15.984 34.115 1.00 44.78 178 ARG A CA 1
ATOM 1448 C C . ARG A 1 178 ? -20.984 -16.581 34.850 1.00 44.78 178 ARG A C 1
ATOM 1450 O O . ARG A 1 178 ? -21.161 -16.309 36.034 1.00 44.78 178 ARG A O 1
ATOM 1457 N N . LEU A 1 179 ? -21.831 -17.336 34.149 1.00 35.53 179 LEU A N 1
ATOM 1458 C CA . LEU A 1 179 ? -22.955 -18.047 34.761 1.00 35.53 179 LEU A CA 1
ATOM 1459 C C . LEU A 1 179 ? -22.403 -19.026 35.809 1.00 35.53 179 LEU A C 1
ATOM 1461 O O . LEU A 1 179 ? -21.845 -20.063 35.456 1.00 35.53 179 LEU A O 1
ATOM 1465 N N . GLN A 1 180 ? -22.521 -18.689 37.093 1.00 41.44 180 GLN A N 1
ATOM 1466 C CA . GLN A 1 180 ? -22.422 -19.682 38.156 1.00 41.44 180 GLN A CA 1
ATOM 1467 C C . GLN A 1 180 ? -23.811 -20.293 38.305 1.00 41.44 180 GLN A C 1
ATOM 1469 O O . GLN A 1 180 ? -24.743 -19.634 38.761 1.00 41.44 180 GLN A O 1
ATOM 1474 N N . VAL A 1 181 ? -23.958 -21.535 37.847 1.00 37.62 181 VAL A N 1
ATOM 1475 C CA . VAL A 1 181 ? -25.130 -22.353 38.157 1.00 37.62 181 VAL A CA 1
ATOM 1476 C C . VAL A 1 181 ? -25.061 -22.633 39.654 1.00 37.62 181 VAL A C 1
ATOM 1478 O O . VAL A 1 181 ? -24.136 -23.303 40.109 1.00 37.62 181 VAL A O 1
ATOM 1481 N N . GLN A 1 182 ? -25.980 -22.062 40.426 1.00 42.31 182 GLN A N 1
ATOM 1482 C CA . GLN A 1 182 ? -26.148 -22.409 41.830 1.00 42.31 182 GLN A CA 1
ATOM 1483 C C . GLN A 1 182 ? -27.400 -23.278 41.922 1.00 42.31 182 GLN A C 1
ATOM 1485 O O . GLN A 1 182 ? -28.504 -22.808 41.649 1.00 42.31 182 GLN A O 1
ATOM 1490 N N . ASP A 1 183 ? -27.201 -24.562 42.223 1.00 37.62 183 ASP A N 1
ATOM 1491 C CA . ASP A 1 183 ? -28.272 -25.542 42.379 1.00 37.62 183 ASP A CA 1
ATOM 1492 C C . ASP A 1 183 ? -29.214 -25.104 43.505 1.00 37.62 183 ASP A C 1
ATOM 1494 O O . ASP A 1 183 ? -28.851 -25.105 44.683 1.00 37.62 183 ASP A O 1
ATOM 1498 N N . ILE A 1 184 ? -30.441 -24.727 43.148 1.00 41.56 184 ILE A N 1
ATOM 1499 C CA . ILE A 1 184 ? -31.510 -24.504 44.118 1.00 41.56 184 ILE A CA 1
ATOM 1500 C C . ILE A 1 184 ? -32.245 -25.834 44.274 1.00 41.56 184 ILE A C 1
ATOM 1502 O O . ILE A 1 184 ? -33.160 -26.147 43.514 1.00 41.56 184 ILE A O 1
ATOM 1506 N N . TYR A 1 185 ? -31.852 -26.631 45.267 1.00 34.84 185 TYR A N 1
ATOM 1507 C CA . TYR A 1 185 ? -32.699 -27.720 45.744 1.00 34.84 185 TYR A CA 1
ATOM 1508 C C . TYR A 1 185 ? -33.872 -27.114 46.518 1.00 34.84 185 TYR A C 1
ATOM 1510 O O . TYR A 1 185 ? -33.717 -26.645 47.644 1.00 34.84 185 TYR A O 1
ATOM 1518 N N . SER A 1 186 ? -35.061 -27.118 45.918 1.00 36.56 186 SER A N 1
ATOM 1519 C CA . SER A 1 186 ? -36.312 -26.936 46.654 1.00 36.56 186 SER A CA 1
ATOM 1520 C C . SER A 1 186 ? -36.781 -28.299 47.160 1.00 36.56 186 SER A C 1
ATOM 1522 O O . SER A 1 186 ? -37.285 -29.116 46.395 1.00 36.56 186 SER A O 1
ATOM 1524 N N . THR A 1 187 ? -36.604 -28.560 48.454 1.00 35.62 187 THR A N 1
ATOM 1525 C CA . THR A 1 187 ? -37.277 -29.662 49.148 1.00 35.62 187 THR A CA 1
ATOM 1526 C C . THR A 1 187 ? -38.767 -29.354 49.237 1.00 35.62 187 THR A C 1
ATOM 1528 O O . THR A 1 187 ? -39.191 -28.524 50.039 1.00 35.62 187 THR A O 1
ATOM 1531 N N . SER A 1 188 ? -39.568 -30.018 48.412 1.00 36.59 188 SER A N 1
ATOM 1532 C CA . SER A 1 188 ? -41.013 -30.115 48.598 1.00 36.59 188 SER A CA 1
ATOM 1533 C C . SER A 1 188 ? -41.304 -31.191 49.645 1.00 36.59 188 SER A C 1
ATOM 1535 O O . SER A 1 188 ? -41.233 -32.383 49.348 1.00 36.59 188 SER A O 1
ATOM 1537 N N . THR A 1 189 ? -41.610 -30.769 50.871 1.00 30.97 189 THR A N 1
ATOM 1538 C CA . THR A 1 189 ? -42.228 -31.624 51.890 1.00 30.97 189 THR A CA 1
ATOM 1539 C C . THR A 1 189 ? -43.685 -31.837 51.494 1.00 30.97 189 THR A C 1
ATOM 1541 O O . THR A 1 189 ? -44.466 -30.890 51.440 1.00 30.97 189 THR A O 1
ATOM 1544 N N . SER A 1 190 ? -44.034 -33.074 51.157 1.00 38.47 190 SER A N 1
ATOM 1545 C CA . SER A 1 190 ? -45.403 -33.509 50.912 1.00 38.47 190 SER A CA 1
ATOM 1546 C C . SER A 1 190 ? -46.058 -33.915 52.229 1.00 38.47 190 SER A C 1
ATOM 1548 O O . SER A 1 190 ? -45.740 -34.979 52.755 1.00 38.47 190 SER A O 1
ATOM 1550 N N . GLU A 1 191 ? -47.006 -33.124 52.718 1.00 33.69 191 GLU A N 1
ATOM 1551 C CA . GLU A 1 191 ? -48.048 -33.607 53.626 1.00 33.69 191 GLU A CA 1
ATOM 1552 C C . GLU A 1 191 ? -49.394 -33.094 53.111 1.00 33.69 191 GLU A C 1
ATOM 1554 O O . GLU A 1 191 ? -49.648 -31.895 53.029 1.00 33.69 191 GLU A O 1
ATOM 1559 N N . SER A 1 192 ? -50.217 -34.035 52.656 1.00 35.06 192 SER A N 1
ATOM 1560 C CA . SER A 1 192 ? -51.602 -33.831 52.255 1.00 35.06 192 SER A CA 1
ATOM 1561 C C . SER A 1 192 ? -52.495 -33.815 53.495 1.00 35.06 192 SER A C 1
ATOM 1563 O O . SER A 1 192 ? -52.541 -34.803 54.228 1.00 35.06 192 SER A O 1
ATOM 1565 N N . GLU A 1 193 ? -53.222 -32.718 53.688 1.00 37.81 193 GLU A N 1
ATOM 1566 C CA . GLU A 1 193 ? -54.349 -32.599 54.615 1.00 37.81 193 GLU A CA 1
ATOM 1567 C C . GLU A 1 193 ? -55.607 -33.271 54.043 1.00 37.81 193 GLU A C 1
ATOM 1569 O O . GLU A 1 193 ? -55.856 -33.233 52.836 1.00 37.81 193 GLU A O 1
ATOM 1574 N N . SER A 1 194 ? -56.458 -33.792 54.928 1.00 36.91 194 SER A N 1
ATOM 1575 C CA . SER A 1 194 ? -57.894 -33.915 54.672 1.00 36.91 194 SER A CA 1
ATOM 1576 C C . SER A 1 194 ? -58.680 -33.501 55.914 1.00 36.91 194 SER A C 1
ATOM 1578 O O . SER A 1 194 ? -58.701 -34.222 56.910 1.00 36.91 194 SER A O 1
ATOM 1580 N N . ASP A 1 195 ? -59.281 -32.318 55.827 1.00 35.00 195 ASP A N 1
ATOM 1581 C CA . ASP A 1 195 ? -60.723 -32.053 55.934 1.00 35.00 195 ASP A CA 1
ATOM 1582 C C . ASP A 1 195 ? -61.097 -30.864 56.829 1.00 35.00 195 ASP A C 1
ATOM 1584 O O . ASP A 1 195 ? -60.774 -30.793 58.012 1.00 35.00 195 ASP A O 1
ATOM 1588 N N . SER A 1 196 ? -61.955 -30.034 56.228 1.00 39.75 196 SER A N 1
ATOM 1589 C CA . SER A 1 196 ? -62.933 -29.110 56.814 1.00 39.75 196 SER A CA 1
ATOM 1590 C C . SER A 1 196 ? -62.509 -27.694 57.258 1.00 39.75 196 SER A C 1
ATOM 1592 O O . SER A 1 196 ? -61.584 -27.483 58.030 1.00 39.75 196 SER A O 1
ATOM 1594 N N . GLU A 1 197 ? -63.343 -26.753 56.786 1.00 35.22 197 GLU A N 1
ATOM 1595 C CA . GLU A 1 197 ? -63.579 -25.361 57.214 1.00 35.22 197 GLU A CA 1
ATOM 1596 C C . GLU A 1 197 ? -62.740 -24.222 56.579 1.00 35.22 197 GLU A C 1
ATOM 1598 O O . GLU A 1 197 ? -61.528 -24.111 56.719 1.00 35.22 197 GLU A O 1
ATOM 1603 N N . LEU A 1 198 ? -63.455 -23.321 55.877 1.00 40.19 198 LEU A N 1
ATOM 1604 C CA . LEU A 1 198 ? -63.018 -21.978 55.441 1.00 40.19 198 LEU A CA 1
ATOM 1605 C C . LEU A 1 198 ? -62.372 -21.229 56.627 1.00 40.19 198 LEU A C 1
ATOM 1607 O O . LEU A 1 198 ? -62.930 -21.345 57.719 1.00 40.19 198 LEU A O 1
ATOM 1611 N N . PRO A 1 199 ? -61.346 -20.352 56.474 1.00 41.44 199 PRO A N 1
ATOM 1612 C CA . PRO A 1 199 ? -61.417 -19.187 55.576 1.00 41.44 199 PRO A CA 1
ATOM 1613 C C . PRO A 1 199 ? -60.045 -18.622 55.109 1.00 41.44 199 PRO A C 1
ATOM 1615 O O . PRO A 1 199 ? -58.983 -19.152 55.412 1.00 41.44 199 PRO A O 1
ATOM 1618 N N . ASN A 1 200 ? -60.096 -17.451 54.459 1.00 30.50 200 ASN A N 1
ATOM 1619 C CA . ASN A 1 200 ? -59.172 -16.310 54.609 1.00 30.50 200 ASN A CA 1
ATOM 1620 C C . ASN A 1 200 ? -58.553 -15.831 53.286 1.00 30.50 200 ASN A C 1
ATOM 1622 O O . ASN A 1 200 ? -57.702 -16.483 52.684 1.00 30.50 200 ASN A O 1
ATOM 1626 N N . TYR A 1 201 ? -58.953 -14.619 52.887 1.00 39.59 201 TYR A N 1
ATOM 1627 C CA . TYR A 1 201 ? -58.210 -13.760 51.968 1.00 39.59 201 TYR A CA 1
ATOM 1628 C C . TYR A 1 201 ? -56.834 -13.471 52.591 1.00 39.59 201 TYR A C 1
ATOM 1630 O O . TYR A 1 201 ? -56.618 -12.444 53.234 1.00 39.59 201 TYR A O 1
ATOM 1638 N N . SER A 1 202 ? -55.885 -14.391 52.424 1.00 34.00 202 SER A N 1
ATOM 1639 C CA . SER A 1 202 ? -54.483 -14.056 52.608 1.00 34.00 202 SER A CA 1
ATOM 1640 C C . SER A 1 202 ? -54.039 -13.339 51.339 1.00 34.00 202 SER A C 1
ATOM 1642 O O . SER A 1 202 ? -53.929 -13.918 50.260 1.00 34.00 202 SER A O 1
ATOM 1644 N N . SER A 1 203 ? -53.840 -12.028 51.452 1.00 43.22 203 SER A N 1
ATOM 1645 C CA . SER A 1 203 ? -53.013 -11.304 50.500 1.00 43.22 203 SER A CA 1
ATOM 1646 C C . SER A 1 203 ? -51.629 -11.942 50.552 1.00 43.22 203 SER A C 1
ATOM 1648 O O . SER A 1 203 ? -50.809 -11.592 51.402 1.00 43.22 203 SER A O 1
ATOM 1650 N N . GLN A 1 204 ? -51.380 -12.894 49.654 1.00 34.91 204 GLN A N 1
ATOM 1651 C CA . GLN A 1 204 ? -50.044 -13.271 49.225 1.00 34.91 204 GLN A CA 1
ATOM 1652 C C . GLN A 1 204 ? -49.416 -12.014 48.620 1.00 34.91 204 GLN A C 1
ATOM 1654 O O . GLN A 1 204 ? -49.447 -11.769 47.418 1.00 34.91 204 GLN A O 1
ATOM 1659 N N . SER A 1 205 ? -48.863 -11.172 49.491 1.00 39.66 205 SER A N 1
ATOM 1660 C CA . SER A 1 205 ? -47.831 -10.217 49.128 1.00 39.66 205 SER A CA 1
ATOM 1661 C C . SER A 1 205 ? -46.603 -11.045 48.775 1.00 39.66 205 SER A C 1
ATOM 1663 O O . SER A 1 205 ? -45.691 -11.203 49.586 1.00 39.66 205 SER A O 1
ATOM 1665 N N . GLY A 1 206 ? -46.621 -11.631 47.578 1.00 33.50 206 GLY A N 1
ATOM 1666 C CA . GLY A 1 206 ? -45.442 -12.199 46.958 1.00 33.50 206 GLY A CA 1
ATOM 1667 C C . GLY A 1 206 ? -44.410 -11.088 46.868 1.00 33.50 206 GLY A C 1
ATOM 1668 O O . GLY A 1 206 ? -44.558 -10.147 46.088 1.00 33.50 206 GLY A O 1
ATOM 1669 N N . LEU A 1 207 ? -43.391 -11.165 47.719 1.00 35.84 207 LEU A N 1
ATOM 1670 C CA . LEU A 1 207 ? -42.205 -10.344 47.603 1.00 35.84 207 LEU A CA 1
ATOM 1671 C C . LEU A 1 207 ? -41.519 -10.794 46.309 1.00 35.84 207 LEU A C 1
ATOM 1673 O O . LEU A 1 207 ? -40.774 -11.770 46.301 1.00 35.84 207 LEU A O 1
ATOM 1677 N N . TYR A 1 208 ? -41.827 -10.127 45.195 1.00 28.73 208 TYR A N 1
ATOM 1678 C CA . TYR A 1 208 ? -41.047 -10.254 43.971 1.00 28.73 208 TYR A CA 1
ATOM 1679 C C . TYR A 1 208 ? -39.666 -9.676 44.261 1.00 28.73 208 TYR A C 1
ATOM 1681 O O . TYR A 1 208 ? -39.401 -8.488 44.078 1.00 28.73 208 TYR A O 1
ATOM 1689 N N . VAL A 1 209 ? -38.779 -10.525 44.766 1.00 36.00 209 VAL A N 1
ATOM 1690 C CA . VAL A 1 209 ? -37.363 -10.221 44.821 1.00 36.00 209 VAL A CA 1
ATOM 1691 C C . VAL A 1 209 ? -36.837 -10.410 43.403 1.00 36.00 209 VAL A C 1
ATOM 1693 O O . VAL A 1 209 ? -36.374 -11.481 43.023 1.00 36.00 209 VAL A O 1
ATOM 1696 N N . TYR A 1 210 ? -36.923 -9.357 42.593 1.00 28.84 210 TYR A N 1
ATOM 1697 C CA . TYR A 1 210 ? -36.079 -9.248 41.411 1.00 28.84 210 TYR A CA 1
ATOM 1698 C C . TYR A 1 210 ? -34.645 -9.006 41.897 1.00 28.84 210 TYR A C 1
ATOM 1700 O O . TYR A 1 210 ? -34.169 -7.874 41.913 1.00 28.84 210 TYR A O 1
ATOM 1708 N N . THR A 1 211 ? -33.933 -10.049 42.335 1.00 32.78 211 THR A N 1
ATOM 1709 C CA . THR A 1 211 ? -32.472 -9.966 42.447 1.00 32.78 211 THR A CA 1
ATOM 1710 C C . THR A 1 211 ? -31.890 -10.076 41.043 1.00 32.78 211 THR A C 1
ATOM 1712 O O . THR A 1 211 ? -31.342 -11.108 40.655 1.00 32.78 211 THR A O 1
ATOM 1715 N N . THR A 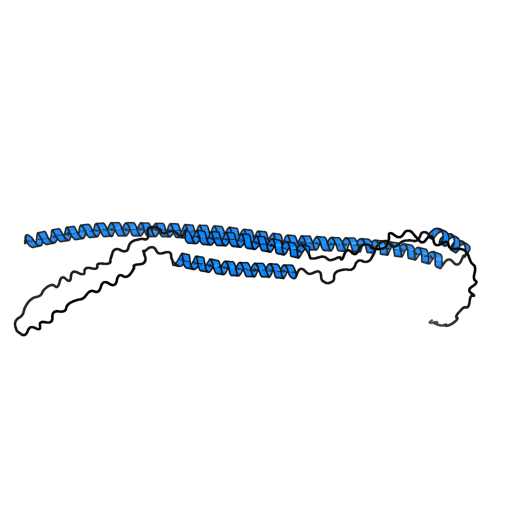1 212 ? -32.003 -9.020 40.239 1.00 43.25 212 THR A N 1
ATOM 1716 C CA . THR A 1 212 ? -31.053 -8.859 39.139 1.00 43.25 212 THR A CA 1
ATOM 1717 C C . THR A 1 212 ? -29.712 -8.538 39.783 1.00 43.25 212 THR A C 1
ATOM 1719 O O . THR A 1 212 ? -29.527 -7.438 40.302 1.00 43.25 212 THR A O 1
ATOM 1722 N N . SER A 1 213 ? -28.815 -9.528 39.817 1.00 47.81 213 SER A N 1
ATOM 1723 C CA . SER A 1 213 ? -27.425 -9.357 40.250 1.00 47.81 213 SER A CA 1
ATOM 1724 C C . SER A 1 213 ? -26.841 -8.088 39.602 1.00 47.81 213 SER A C 1
ATOM 1726 O O . SER A 1 213 ? -27.035 -7.911 38.390 1.00 47.81 213 SER A O 1
ATOM 1728 N N . PRO A 1 214 ? -26.200 -7.174 40.361 1.00 54.78 214 PRO A N 1
ATOM 1729 C CA . PRO A 1 214 ? -25.691 -5.924 39.807 1.00 54.78 214 PRO A CA 1
ATOM 1730 C C . PRO A 1 214 ? -24.720 -6.219 38.660 1.00 54.78 214 PRO A C 1
ATOM 1732 O O . PRO A 1 214 ? -23.664 -6.808 38.869 1.00 54.78 214 PRO A O 1
ATOM 1735 N N . ARG A 1 215 ? -25.074 -5.837 37.425 1.00 62.84 215 ARG A N 1
ATOM 1736 C CA . ARG A 1 215 ? -24.127 -5.917 36.307 1.00 62.84 215 ARG A CA 1
ATOM 1737 C C . ARG A 1 215 ? -23.074 -4.836 36.492 1.00 62.84 215 ARG A C 1
ATOM 1739 O O . ARG A 1 215 ? -23.409 -3.656 36.617 1.00 62.84 215 ARG A O 1
ATOM 1746 N N . ASP A 1 216 ? -21.813 -5.240 36.482 1.00 66.06 216 ASP A N 1
ATOM 1747 C CA . ASP A 1 216 ? -20.690 -4.316 36.545 1.00 66.06 216 ASP A CA 1
ATOM 1748 C C . ASP A 1 216 ? -20.249 -3.870 35.153 1.00 66.06 216 ASP A C 1
ATOM 1750 O O . ASP A 1 216 ? -20.227 -4.644 34.188 1.00 66.06 216 ASP A O 1
ATOM 1754 N N . VAL A 1 217 ? -19.927 -2.580 35.066 1.00 65.94 217 VAL A N 1
ATOM 1755 C CA . VAL A 1 217 ? -19.349 -1.955 33.877 1.00 65.94 217 VAL A CA 1
ATOM 1756 C C . VAL A 1 217 ? -17.903 -2.421 33.741 1.00 65.94 217 VAL A C 1
ATOM 1758 O O . VAL A 1 217 ? -17.231 -2.685 34.739 1.00 65.94 217 VAL A O 1
ATOM 1761 N N . ASN A 1 218 ? -17.425 -2.561 32.507 1.00 65.06 218 ASN A N 1
ATOM 1762 C CA . ASN A 1 218 ? -16.006 -2.759 32.260 1.00 65.06 218 ASN A CA 1
ATOM 1763 C C . ASN A 1 218 ? -15.220 -1.456 32.497 1.00 65.06 218 ASN A C 1
ATOM 1765 O O . ASN A 1 218 ? -15.493 -0.445 31.856 1.00 65.06 218 ASN A O 1
ATOM 1769 N N . ASP A 1 219 ? -14.233 -1.491 33.393 1.00 55.25 219 ASP A N 1
ATOM 1770 C CA . ASP A 1 219 ? -13.433 -0.318 33.773 1.00 55.25 219 ASP A CA 1
ATOM 1771 C C . ASP A 1 219 ? -12.390 0.060 32.692 1.00 55.25 219 ASP A C 1
ATOM 1773 O O . ASP A 1 219 ? -11.901 1.187 32.673 1.00 55.25 219 ASP A O 1
ATOM 1777 N N . LEU A 1 220 ? -12.091 -0.849 31.747 1.00 57.75 220 LEU A N 1
ATOM 1778 C CA . LEU A 1 220 ? -11.246 -0.615 30.564 1.00 57.75 220 LEU A CA 1
ATOM 1779 C C . LEU A 1 220 ? -12.067 -0.689 29.262 1.00 57.75 220 LEU A C 1
ATOM 1781 O O . LEU A 1 220 ? -11.991 -1.657 28.504 1.00 57.75 220 LEU A O 1
ATOM 1785 N N . LEU A 1 221 ? -12.865 0.342 28.983 1.00 59.78 221 LEU A N 1
ATOM 1786 C CA . LEU A 1 221 ? -13.511 0.527 27.676 1.00 59.78 221 LEU A CA 1
ATOM 1787 C C . LEU A 1 221 ? -12.540 1.216 26.712 1.00 59.78 221 LEU A C 1
ATOM 1789 O O . LEU A 1 221 ? -12.662 2.416 26.477 1.00 59.78 221 LEU A O 1
ATOM 1793 N N . THR A 1 222 ? -11.561 0.479 26.185 1.00 67.12 222 THR A N 1
ATOM 1794 C CA . THR A 1 222 ? -10.577 1.035 25.245 1.00 67.12 222 THR A CA 1
ATOM 1795 C C . THR A 1 222 ? -10.557 0.260 23.929 1.00 67.12 222 THR A C 1
ATOM 1797 O O . THR A 1 222 ? -10.603 -0.968 23.894 1.00 67.12 222 THR A O 1
ATOM 1800 N N . PHE A 1 223 ? -10.476 0.998 22.822 1.00 79.25 223 PHE A N 1
ATOM 1801 C CA . PHE A 1 223 ? -10.228 0.459 21.480 1.00 79.25 223 PHE A CA 1
ATOM 1802 C C . PHE A 1 223 ? -8.723 0.398 21.149 1.00 79.25 223 PHE A C 1
ATOM 1804 O O . PHE A 1 223 ? -8.353 0.193 19.998 1.00 79.25 223 PHE A O 1
ATOM 1811 N N . GLU A 1 224 ? -7.844 0.524 22.147 1.00 79.06 224 GLU A N 1
ATOM 1812 C CA . GLU A 1 224 ? -6.379 0.544 21.990 1.00 79.06 224 GLU A CA 1
ATOM 1813 C C . GLU A 1 224 ? -5.859 -0.679 21.221 1.00 79.06 224 GLU A C 1
ATOM 1815 O O . GLU A 1 224 ? -5.030 -0.567 20.322 1.00 79.06 224 GLU A O 1
ATOM 1820 N N . ASN A 1 225 ? -6.447 -1.850 21.476 1.00 78.19 225 ASN A N 1
ATOM 1821 C CA . ASN A 1 225 ? -6.133 -3.061 20.725 1.00 78.19 225 ASN A CA 1
ATOM 1822 C C . ASN A 1 225 ? -6.444 -2.911 19.224 1.00 78.19 225 ASN A C 1
ATOM 1824 O O . ASN A 1 225 ? -5.713 -3.452 18.392 1.00 78.19 225 ASN A O 1
ATOM 1828 N N . VAL A 1 226 ? -7.531 -2.230 18.853 1.00 77.50 226 VAL A N 1
ATOM 1829 C CA . VAL A 1 226 ? -7.876 -1.971 17.445 1.00 77.50 226 VAL A CA 1
ATOM 1830 C C . VAL A 1 226 ? -6.844 -1.031 16.825 1.00 77.50 226 VAL A C 1
ATOM 1832 O O . VAL A 1 226 ? -6.314 -1.349 15.762 1.00 77.50 226 VAL A O 1
ATOM 1835 N N . GLU A 1 227 ? -6.494 0.055 17.517 1.00 84.94 227 GLU A N 1
ATOM 1836 C CA . GLU A 1 227 ? -5.478 1.023 17.076 1.00 84.94 227 GLU A CA 1
ATOM 1837 C C . GLU A 1 227 ? -4.106 0.366 16.855 1.00 84.94 227 GLU A C 1
ATOM 1839 O O . GLU A 1 227 ? -3.447 0.603 15.838 1.00 84.94 227 GLU A O 1
ATOM 1844 N N . GLU A 1 228 ? -3.699 -0.536 17.750 1.00 86.19 228 GLU A N 1
ATOM 1845 C CA . GLU A 1 228 ? -2.466 -1.313 17.609 1.00 86.19 228 GLU A CA 1
ATOM 1846 C C . GLU A 1 228 ? -2.506 -2.211 16.363 1.00 86.19 228 GLU A C 1
ATOM 1848 O O . GLU A 1 228 ? -1.549 -2.250 15.590 1.00 86.19 228 GLU A O 1
ATOM 1853 N N . SER A 1 229 ? -3.628 -2.896 16.108 1.00 79.69 229 SER A N 1
ATOM 1854 C CA . SER A 1 229 ? -3.771 -3.737 14.911 1.00 79.69 229 SER A CA 1
ATOM 1855 C C . SER A 1 229 ? -3.752 -2.935 13.614 1.00 79.69 229 SER A C 1
ATOM 1857 O O . SER A 1 229 ? -3.156 -3.377 12.632 1.00 79.69 229 SER A O 1
ATOM 1859 N N . VAL A 1 230 ? -4.363 -1.752 13.606 1.00 78.81 230 VAL A N 1
ATOM 1860 C CA . VAL A 1 230 ? -4.328 -0.843 12.455 1.00 78.81 230 VAL A CA 1
ATOM 1861 C C . VAL A 1 230 ? -2.907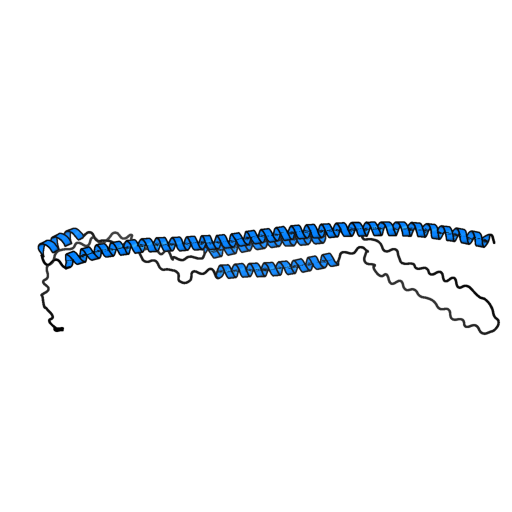 -0.300 12.236 1.00 78.81 230 VAL A C 1
ATOM 1863 O O . VAL A 1 230 ? -2.428 -0.233 11.100 1.00 78.81 230 VAL A O 1
ATOM 1866 N N . SER A 1 231 ? -2.181 0.005 13.313 1.00 84.88 231 SER A N 1
ATOM 1867 C CA . SER A 1 231 ? -0.774 0.423 13.252 1.00 84.88 231 SER A CA 1
ATOM 1868 C C . SER A 1 231 ? 0.152 -0.697 12.754 1.00 84.88 231 SER A C 1
ATOM 1870 O O . SER A 1 231 ? 1.054 -0.449 11.947 1.00 84.88 231 SER A O 1
ATOM 1872 N N . GLU A 1 232 ? -0.087 -1.942 13.174 1.00 88.94 232 GLU A N 1
ATOM 1873 C CA . GLU A 1 232 ? 0.643 -3.122 12.700 1.00 88.94 232 GLU A CA 1
ATOM 1874 C C . GLU A 1 232 ? 0.415 -3.352 11.197 1.00 88.94 232 GLU A C 1
ATOM 1876 O O . GLU A 1 232 ? 1.3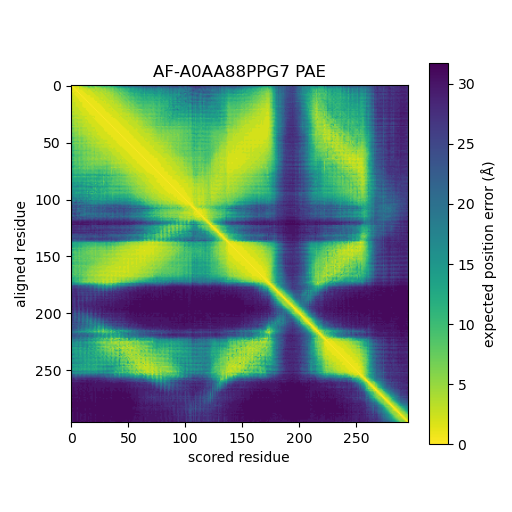82 -3.541 10.451 1.00 88.94 232 GLU A O 1
ATOM 1881 N N . LEU A 1 233 ? -0.843 -3.270 10.739 1.00 85.50 233 LEU A N 1
ATOM 1882 C CA . LEU A 1 233 ? -1.207 -3.328 9.319 1.00 85.50 233 LEU A CA 1
ATOM 1883 C C . LEU A 1 233 ? -0.411 -2.297 8.514 1.00 85.50 233 LEU A C 1
ATOM 1885 O O . LEU A 1 233 ? 0.235 -2.651 7.525 1.00 85.50 233 LEU A O 1
ATOM 1889 N N . LYS A 1 234 ? -0.386 -1.038 8.971 1.00 86.88 234 LYS A N 1
ATOM 1890 C CA . LYS A 1 234 ? 0.371 0.027 8.307 1.00 86.88 234 LYS A CA 1
ATOM 1891 C C . LYS A 1 234 ? 1.850 -0.325 8.157 1.00 86.88 234 LYS A C 1
ATOM 1893 O O . LYS A 1 234 ? 2.406 -0.193 7.068 1.00 86.88 234 LYS A O 1
ATOM 1898 N N . SER A 1 235 ? 2.489 -0.756 9.243 1.00 91.25 235 SER A N 1
ATOM 1899 C CA . SER A 1 235 ? 3.919 -1.082 9.247 1.00 91.25 235 SER A CA 1
ATOM 1900 C C . SER A 1 235 ? 4.252 -2.189 8.241 1.00 91.25 235 SER A C 1
ATOM 1902 O O . SER A 1 235 ? 5.167 -2.047 7.426 1.00 91.25 235 SER A O 1
ATOM 1904 N N . GLN A 1 236 ? 3.463 -3.268 8.238 1.00 88.12 236 GLN A N 1
ATOM 1905 C CA . GLN A 1 236 ? 3.689 -4.394 7.333 1.00 88.12 236 GLN A CA 1
ATOM 1906 C C . GLN A 1 236 ? 3.450 -4.013 5.868 1.00 88.12 236 GLN A C 1
ATOM 1908 O O . GLN A 1 236 ? 4.246 -4.398 5.014 1.00 88.12 236 GLN A O 1
ATOM 1913 N N . LEU A 1 237 ? 2.423 -3.205 5.578 1.00 85.44 237 LEU A N 1
ATOM 1914 C CA . LEU A 1 237 ? 2.153 -2.736 4.218 1.00 85.44 237 LEU A CA 1
ATOM 1915 C C . LEU A 1 237 ? 3.303 -1.875 3.676 1.00 85.44 237 LEU A C 1
ATOM 1917 O O . LEU A 1 237 ? 3.750 -2.064 2.548 1.00 85.44 237 LEU A O 1
ATOM 1921 N N . VAL A 1 238 ? 3.824 -0.955 4.495 1.00 85.38 238 VAL A N 1
ATOM 1922 C CA . VAL A 1 238 ? 4.948 -0.088 4.106 1.00 85.38 238 VAL A CA 1
ATOM 1923 C C . VAL A 1 238 ? 6.195 -0.913 3.791 1.00 85.38 238 VAL A C 1
ATOM 1925 O O . VAL A 1 238 ? 6.883 -0.630 2.810 1.00 85.38 238 VAL A O 1
ATOM 1928 N N . ASN A 1 239 ? 6.491 -1.933 4.597 1.00 89.25 239 ASN A N 1
ATOM 1929 C CA . ASN A 1 239 ? 7.645 -2.799 4.366 1.00 89.25 239 ASN A CA 1
ATOM 1930 C C . ASN A 1 239 ? 7.478 -3.651 3.104 1.00 89.25 239 ASN A C 1
ATOM 1932 O O . ASN A 1 239 ? 8.397 -3.700 2.289 1.00 89.25 239 ASN A O 1
ATOM 1936 N N . LEU A 1 240 ? 6.294 -4.236 2.905 1.00 88.38 240 LEU A N 1
ATOM 1937 C CA . LEU A 1 240 ? 5.973 -5.022 1.715 1.00 88.38 240 LEU A CA 1
ATOM 1938 C C . LEU A 1 240 ? 6.132 -4.191 0.435 1.00 88.38 240 LEU A C 1
ATOM 1940 O O . LEU A 1 240 ? 6.794 -4.614 -0.512 1.00 88.38 240 LEU A O 1
ATOM 1944 N N . CYS A 1 241 ? 5.590 -2.971 0.429 1.00 83.06 241 CYS A N 1
ATOM 1945 C CA . CYS A 1 241 ? 5.744 -2.049 -0.691 1.00 83.06 241 CYS A CA 1
ATOM 1946 C C . CYS A 1 241 ? 7.218 -1.720 -0.958 1.00 83.06 241 CYS A C 1
ATOM 1948 O O . CYS A 1 241 ? 7.639 -1.724 -2.107 1.00 83.06 241 CYS A O 1
ATOM 1950 N N . LYS A 1 242 ? 8.029 -1.448 0.073 1.00 87.56 242 LYS A N 1
ATOM 1951 C CA . LYS A 1 242 ? 9.465 -1.166 -0.112 1.00 87.56 242 LYS A CA 1
ATOM 1952 C C . LYS A 1 242 ? 10.203 -2.330 -0.772 1.00 87.56 242 LYS A C 1
ATOM 1954 O O . LYS A 1 242 ? 10.994 -2.105 -1.682 1.00 87.56 242 LYS A O 1
ATOM 1959 N N . GLU A 1 243 ? 9.939 -3.551 -0.322 1.00 91.44 243 GLU A N 1
ATOM 1960 C CA . GLU A 1 243 ? 10.585 -4.751 -0.848 1.00 91.44 243 GLU A CA 1
ATOM 1961 C C . GLU A 1 243 ? 10.252 -4.977 -2.327 1.00 91.44 243 GLU A C 1
ATOM 1963 O O . GLU A 1 243 ? 11.151 -5.129 -3.155 1.00 91.44 243 GLU A O 1
ATOM 1968 N N . HIS A 1 244 ? 8.967 -4.949 -2.680 1.00 88.06 244 HIS A N 1
ATOM 1969 C CA . HIS A 1 244 ? 8.543 -5.162 -4.064 1.00 88.06 244 HIS A CA 1
ATOM 1970 C C . HIS A 1 244 ? 8.982 -4.042 -4.998 1.00 88.06 244 HIS A C 1
ATOM 1972 O O . HIS A 1 244 ? 9.329 -4.318 -6.141 1.00 88.06 244 HIS A O 1
ATOM 1978 N N . MET A 1 245 ? 9.067 -2.801 -4.518 1.00 91.19 245 MET A N 1
ATOM 1979 C CA . MET A 1 245 ? 9.625 -1.709 -5.318 1.00 91.19 245 MET A CA 1
ATOM 1980 C C . MET A 1 245 ? 11.093 -1.941 -5.677 1.00 91.19 245 MET A C 1
ATOM 1982 O O . MET A 1 245 ? 11.481 -1.707 -6.819 1.00 91.19 245 MET A O 1
ATOM 1986 N N . ALA A 1 246 ? 11.899 -2.477 -4.756 1.00 88.81 246 ALA A N 1
ATOM 1987 C CA . ALA A 1 246 ? 13.279 -2.849 -5.065 1.00 88.81 246 ALA A CA 1
ATOM 1988 C C . ALA A 1 246 ? 13.350 -3.974 -6.116 1.00 88.81 246 ALA A C 1
ATOM 1990 O O . ALA A 1 246 ? 14.197 -3.943 -7.010 1.00 88.81 246 ALA A O 1
ATOM 1991 N N . ARG A 1 247 ? 12.432 -4.949 -6.052 1.00 88.69 247 ARG A N 1
ATOM 1992 C CA . ARG A 1 247 ? 12.328 -6.022 -7.056 1.00 88.69 247 ARG A CA 1
ATOM 1993 C C . ARG A 1 247 ? 11.923 -5.477 -8.427 1.00 88.69 247 ARG A C 1
ATOM 1995 O O . ARG A 1 247 ? 12.575 -5.809 -9.412 1.00 88.69 247 ARG A O 1
ATOM 2002 N N . ILE A 1 248 ? 10.904 -4.617 -8.481 1.00 88.31 248 ILE A N 1
ATOM 2003 C CA . ILE A 1 248 ? 10.448 -3.956 -9.711 1.00 88.31 248 ILE A CA 1
ATOM 2004 C C . ILE A 1 248 ? 11.583 -3.127 -10.317 1.00 88.31 248 ILE A C 1
ATOM 2006 O O . ILE A 1 248 ? 11.877 -3.281 -11.497 1.00 88.31 248 ILE A O 1
ATOM 2010 N N . SER A 1 249 ? 12.281 -2.323 -9.510 1.00 88.50 249 SER A N 1
ATOM 2011 C CA . SER A 1 249 ? 13.435 -1.533 -9.956 1.00 88.50 249 SER A CA 1
ATOM 2012 C C . SER A 1 249 ? 14.520 -2.406 -10.593 1.00 88.50 249 SER A C 1
ATOM 2014 O O . SER A 1 249 ? 15.008 -2.089 -11.677 1.00 88.50 249 SER A O 1
ATOM 2016 N N . LYS A 1 250 ? 14.833 -3.560 -9.989 1.00 89.00 250 LYS A N 1
ATOM 2017 C CA . LYS A 1 250 ? 15.767 -4.526 -10.577 1.00 89.00 250 LYS A CA 1
ATOM 2018 C C . LYS A 1 250 ? 15.269 -5.067 -11.922 1.00 89.00 250 LYS A C 1
ATOM 2020 O O . LYS A 1 250 ? 16.029 -5.088 -12.880 1.00 89.00 250 LYS A O 1
ATOM 2025 N N . LYS A 1 251 ? 13.996 -5.466 -12.013 1.00 85.81 251 LYS A N 1
ATOM 2026 C CA . LYS A 1 251 ? 13.407 -5.982 -13.261 1.00 85.81 251 LYS A CA 1
ATOM 2027 C C . LYS A 1 251 ? 13.393 -4.946 -14.382 1.00 85.81 251 LYS A C 1
ATOM 2029 O O . LYS A 1 251 ? 13.601 -5.310 -15.531 1.00 85.81 251 LYS A O 1
ATOM 2034 N N . VAL A 1 252 ? 13.180 -3.674 -14.049 1.00 84.56 252 VAL A N 1
ATOM 2035 C CA . VAL A 1 252 ? 13.273 -2.562 -15.004 1.00 84.56 252 VAL A CA 1
ATOM 2036 C C . VAL A 1 252 ? 14.707 -2.398 -15.511 1.00 84.56 252 VAL A C 1
ATOM 2038 O O . VAL A 1 252 ? 14.902 -2.188 -16.703 1.00 84.56 252 VAL A O 1
ATOM 2041 N N . ALA A 1 253 ? 15.717 -2.529 -14.645 1.00 82.06 253 ALA A N 1
ATOM 2042 C CA . ALA A 1 253 ? 17.120 -2.410 -15.047 1.00 82.06 253 ALA A CA 1
ATOM 2043 C C . ALA A 1 253 ? 17.545 -3.474 -16.081 1.00 82.06 253 ALA A C 1
ATOM 2045 O O . ALA A 1 253 ? 18.344 -3.165 -16.965 1.00 82.06 253 ALA A O 1
ATOM 2046 N N . ASP A 1 254 ? 16.969 -4.678 -16.005 1.00 83.25 254 ASP A N 1
ATOM 2047 C CA . ASP A 1 254 ? 17.292 -5.819 -16.874 1.00 83.25 254 ASP A CA 1
ATOM 2048 C C . ASP A 1 254 ? 16.736 -5.692 -18.315 1.00 83.25 254 ASP A C 1
ATOM 2050 O O . ASP A 1 254 ? 17.114 -6.467 -19.192 1.00 83.25 254 ASP A O 1
ATOM 2054 N N . VAL A 1 255 ? 15.843 -4.733 -18.594 1.00 80.81 255 VAL A N 1
ATOM 2055 C CA . VAL A 1 255 ? 15.304 -4.489 -19.948 1.00 80.81 255 VAL A CA 1
ATOM 2056 C C . VAL A 1 255 ? 16.402 -3.854 -20.811 1.00 80.81 255 VAL A C 1
ATOM 2058 O O . VAL A 1 255 ? 16.857 -2.782 -20.464 1.00 80.81 255 VAL A O 1
ATOM 2061 N N . GLN A 1 256 ? 16.877 -4.435 -21.915 1.00 73.88 256 GLN A N 1
ATOM 2062 C CA . GLN A 1 256 ? 17.867 -3.765 -22.790 1.00 73.88 256 GLN A CA 1
ATOM 2063 C C . GLN A 1 256 ? 17.632 -4.070 -24.271 1.00 73.88 256 GLN A C 1
ATOM 2065 O O . GLN A 1 256 ? 17.424 -5.231 -24.633 1.00 73.88 256 GLN A O 1
ATOM 2070 N N . ILE A 1 257 ? 17.688 -3.025 -25.109 1.00 66.19 257 ILE A N 1
ATOM 2071 C CA . ILE A 1 257 ? 17.466 -3.076 -26.564 1.00 66.19 257 ILE A CA 1
ATOM 2072 C C . ILE A 1 257 ? 18.700 -3.573 -27.322 1.00 66.19 257 ILE A C 1
ATOM 2074 O O . ILE A 1 257 ? 18.555 -4.293 -28.309 1.00 66.19 257 ILE A O 1
ATOM 2078 N N . SER A 1 258 ? 19.905 -3.246 -26.855 1.00 58.41 258 SER A N 1
ATOM 2079 C CA . SER A 1 258 ? 21.139 -3.499 -27.606 1.00 58.41 258 SER A CA 1
ATOM 2080 C C . SER A 1 258 ? 22.051 -4.484 -26.884 1.00 58.41 258 SER A C 1
ATOM 2082 O O . SER A 1 258 ? 22.380 -4.298 -25.712 1.00 58.41 258 SER A O 1
ATOM 2084 N N . LYS A 1 259 ? 22.540 -5.502 -27.601 1.00 55.50 259 LYS A N 1
ATOM 2085 C CA . LYS A 1 259 ? 23.644 -6.346 -27.127 1.00 55.50 259 LYS A CA 1
ATOM 2086 C C . LYS A 1 259 ? 24.955 -5.679 -27.545 1.00 55.50 259 LYS A C 1
ATOM 2088 O O . LYS A 1 259 ? 25.318 -5.696 -28.717 1.00 55.50 259 LYS A O 1
ATOM 2093 N N . THR A 1 260 ? 25.665 -5.050 -26.612 1.00 46.72 260 THR A N 1
ATOM 2094 C CA . THR A 1 260 ? 26.978 -4.453 -26.895 1.00 46.72 260 THR A CA 1
ATOM 2095 C C . THR A 1 260 ? 28.017 -5.554 -27.105 1.00 46.72 260 THR A C 1
ATOM 2097 O O . THR A 1 260 ? 28.634 -6.045 -26.165 1.00 46.72 260 THR A O 1
ATOM 2100 N N . SER A 1 261 ? 28.211 -5.969 -28.354 1.00 39.12 261 SER A N 1
ATOM 2101 C CA . SER A 1 261 ? 29.368 -6.775 -28.740 1.00 39.12 261 SER A CA 1
ATOM 2102 C C . SER A 1 261 ? 30.517 -5.833 -29.100 1.00 39.12 261 SER A C 1
ATOM 2104 O O . SER A 1 261 ? 30.430 -5.133 -30.105 1.00 39.12 261 SER A O 1
ATOM 2106 N N . TRP A 1 262 ? 31.585 -5.794 -28.295 1.00 36.75 262 TRP A N 1
ATOM 2107 C CA . TRP A 1 262 ? 32.851 -5.183 -28.711 1.00 36.75 262 TRP A CA 1
ATOM 2108 C C . TRP A 1 262 ? 34.053 -6.083 -28.396 1.00 36.75 262 TRP A C 1
ATOM 2110 O O . TRP A 1 262 ? 34.327 -6.390 -27.240 1.00 36.75 262 TRP A O 1
ATOM 2120 N N . LEU A 1 263 ? 34.770 -6.399 -29.484 1.00 40.28 263 LEU A N 1
ATOM 2121 C CA . LEU A 1 263 ? 36.220 -6.583 -29.637 1.00 40.28 263 LEU A CA 1
ATOM 2122 C C . LEU A 1 263 ? 36.927 -7.669 -28.805 1.00 40.28 263 LEU A C 1
ATOM 2124 O O . LEU A 1 263 ? 37.489 -7.413 -27.743 1.00 40.28 263 LEU A O 1
ATOM 2128 N N . GLN A 1 264 ? 37.080 -8.838 -29.426 1.00 36.31 264 GLN A N 1
ATOM 2129 C CA . GLN A 1 264 ? 38.364 -9.544 -29.454 1.00 36.31 264 GLN A CA 1
ATOM 2130 C C . GLN A 1 264 ? 38.818 -9.588 -30.925 1.00 36.31 264 GLN A C 1
ATOM 2132 O O . GLN A 1 264 ? 37.977 -9.764 -31.800 1.00 36.31 264 GLN A O 1
ATOM 2137 N N . ASP A 1 265 ? 40.114 -9.379 -31.174 1.00 36.03 265 ASP A N 1
ATOM 2138 C CA . ASP A 1 265 ? 40.833 -9.604 -32.449 1.00 36.03 265 ASP A CA 1
ATOM 2139 C C . ASP A 1 265 ? 41.171 -8.400 -33.354 1.00 36.03 265 ASP A C 1
ATOM 2141 O O . ASP A 1 265 ? 41.215 -8.553 -34.569 1.00 36.03 265 ASP A O 1
ATOM 2145 N N . MET A 1 266 ? 41.518 -7.223 -32.812 1.00 34.62 266 MET A N 1
ATOM 2146 C CA . MET A 1 266 ? 42.220 -6.185 -33.610 1.00 34.62 266 MET A CA 1
ATOM 2147 C C . MET A 1 266 ? 43.458 -5.576 -32.926 1.00 34.62 266 MET A C 1
ATOM 2149 O O . MET A 1 266 ? 43.858 -4.464 -33.247 1.00 34.62 266 MET A O 1
ATOM 2153 N N . ASP A 1 267 ? 44.117 -6.333 -32.043 1.00 36.56 267 ASP A N 1
ATOM 2154 C CA . ASP A 1 267 ? 45.529 -6.106 -31.697 1.00 36.56 267 ASP A CA 1
ATOM 2155 C C . ASP A 1 267 ? 46.365 -7.265 -32.265 1.00 36.56 267 ASP A C 1
ATOM 2157 O O . ASP A 1 267 ? 46.785 -8.182 -31.561 1.00 36.56 267 ASP A O 1
ATOM 2161 N N . SER A 1 268 ? 46.585 -7.254 -33.582 1.00 34.16 268 SER A N 1
ATOM 2162 C CA . SER A 1 268 ? 47.666 -8.023 -34.202 1.00 34.16 268 SER A CA 1
ATOM 2163 C C . SER A 1 268 ? 48.359 -7.153 -35.254 1.00 34.16 268 SER A C 1
ATOM 2165 O O . SER A 1 268 ? 47.795 -6.907 -36.322 1.00 34.16 268 SER A O 1
ATOM 2167 N N . PRO A 1 269 ? 49.555 -6.615 -34.962 1.00 44.16 269 PRO A N 1
ATOM 2168 C CA . PRO A 1 269 ? 50.302 -5.809 -35.909 1.00 44.16 269 PRO A CA 1
ATOM 2169 C C . PRO A 1 269 ? 51.181 -6.721 -36.768 1.00 44.16 269 PRO A C 1
ATOM 2171 O O . PRO A 1 269 ? 52.374 -6.813 -36.520 1.00 44.16 269 PRO A O 1
ATOM 2174 N N . GLU A 1 270 ? 50.621 -7.402 -37.770 1.00 39.28 270 GLU A N 1
ATOM 2175 C CA . GLU A 1 270 ? 51.440 -8.101 -38.773 1.00 39.28 270 GLU A CA 1
ATOM 2176 C C . GLU A 1 270 ? 50.652 -8.416 -40.054 1.00 39.28 270 GLU A C 1
ATOM 2178 O O . GLU A 1 270 ? 50.037 -9.465 -40.195 1.00 39.28 270 GLU A O 1
ATOM 2183 N N . ALA A 1 271 ? 50.685 -7.485 -41.012 1.00 32.59 271 ALA A N 1
ATOM 2184 C CA . ALA A 1 271 ? 50.633 -7.785 -42.446 1.00 32.59 271 ALA A CA 1
ATOM 2185 C C . ALA A 1 271 ? 51.005 -6.531 -43.252 1.00 32.59 271 ALA A C 1
ATOM 2187 O O . ALA A 1 271 ? 50.193 -5.920 -43.943 1.00 32.59 271 ALA A O 1
ATOM 2188 N N . SER A 1 272 ? 52.277 -6.146 -43.186 1.00 38.56 272 SER A N 1
ATOM 2189 C CA . SER A 1 272 ? 52.927 -5.409 -44.266 1.00 38.56 272 SER A CA 1
ATOM 2190 C C . SER A 1 272 ? 53.015 -6.321 -45.497 1.00 38.56 272 SER A C 1
ATOM 2192 O O . SER A 1 272 ? 54.036 -6.949 -45.766 1.00 38.56 272 SER A O 1
ATOM 2194 N N . ALA A 1 273 ? 51.923 -6.420 -46.257 1.00 35.34 273 ALA A N 1
ATOM 2195 C CA . ALA A 1 273 ? 51.932 -7.090 -47.549 1.00 35.34 273 ALA A CA 1
ATOM 2196 C C . ALA A 1 273 ? 52.496 -6.139 -48.615 1.00 35.34 273 ALA A C 1
ATOM 2198 O O . ALA A 1 273 ? 51.804 -5.303 -49.192 1.00 35.34 273 ALA A O 1
ATOM 2199 N N . SER A 1 274 ? 53.801 -6.288 -48.839 1.00 37.16 274 SER A N 1
ATOM 2200 C CA . SER A 1 274 ? 54.505 -5.927 -50.067 1.00 37.16 274 SER A CA 1
ATOM 2201 C C . SER A 1 274 ? 53.717 -6.407 -51.292 1.00 37.16 274 SER A C 1
ATOM 2203 O O . SER A 1 274 ? 53.671 -7.609 -51.550 1.00 37.16 274 SER A O 1
ATOM 2205 N N . TYR A 1 275 ? 53.184 -5.486 -52.096 1.00 35.84 275 TYR A N 1
ATOM 2206 C CA . TYR A 1 275 ? 52.833 -5.796 -53.480 1.00 35.84 275 TYR A CA 1
ATOM 2207 C C . TYR A 1 275 ? 54.073 -5.608 -54.352 1.00 35.84 275 TYR A C 1
ATOM 2209 O O . TYR A 1 275 ? 54.469 -4.494 -54.691 1.00 35.84 275 TYR A O 1
ATOM 2217 N N . HIS A 1 276 ? 54.707 -6.736 -54.668 1.00 33.34 276 HIS A N 1
ATOM 2218 C CA . HIS A 1 276 ? 55.616 -6.848 -55.797 1.00 33.34 276 HIS A CA 1
ATOM 2219 C C . HIS A 1 276 ? 54.789 -6.885 -57.081 1.00 33.34 276 HIS A C 1
ATOM 2221 O O . HIS A 1 276 ? 53.863 -7.681 -57.216 1.00 33.34 276 HIS A O 1
ATOM 2227 N N . SER A 1 277 ? 55.165 -6.012 -58.011 1.00 40.97 277 SER A N 1
ATOM 2228 C CA . SER A 1 277 ? 54.792 -6.067 -59.418 1.00 40.97 277 SER A CA 1
ATOM 2229 C C . SER A 1 277 ? 55.151 -7.437 -59.989 1.00 40.97 277 SER A C 1
ATOM 2231 O O . SER A 1 277 ? 56.301 -7.867 -59.890 1.00 40.97 277 SER A O 1
ATOM 2233 N N . SER A 1 278 ? 54.195 -8.111 -60.610 1.00 34.91 278 SER A N 1
ATOM 2234 C CA . SER A 1 278 ? 54.469 -9.099 -61.648 1.00 34.91 278 SER A CA 1
ATOM 2235 C C . SER A 1 278 ? 53.302 -9.066 -62.615 1.00 34.91 278 SER A C 1
ATOM 2237 O O . SER A 1 278 ? 52.154 -9.290 -62.236 1.00 34.91 278 SER A O 1
ATOM 2239 N N . ASP A 1 279 ? 53.647 -8.665 -63.831 1.00 39.38 279 ASP A N 1
ATOM 2240 C CA . ASP A 1 279 ? 52.839 -8.762 -65.028 1.00 39.38 279 ASP A CA 1
ATOM 2241 C C . ASP A 1 279 ? 52.275 -10.176 -65.163 1.00 39.38 279 ASP A C 1
ATOM 2243 O O . ASP A 1 279 ? 53.012 -11.141 -64.984 1.00 39.38 279 ASP A O 1
ATOM 2247 N N . ASP A 1 280 ? 51.000 -10.287 -65.519 1.00 35.56 280 ASP A N 1
ATOM 2248 C CA . ASP A 1 280 ? 50.564 -11.349 -66.414 1.00 35.56 280 ASP A CA 1
ATOM 2249 C C . ASP A 1 280 ? 49.304 -10.907 -67.159 1.00 35.56 280 ASP A C 1
ATOM 2251 O O . ASP A 1 280 ? 48.292 -10.485 -66.592 1.00 35.56 280 ASP A O 1
ATOM 2255 N N . GLU A 1 281 ? 49.433 -10.969 -68.479 1.00 43.06 281 GLU A N 1
ATOM 2256 C CA . GLU A 1 281 ? 48.400 -10.735 -69.466 1.00 43.06 281 GLU A CA 1
ATOM 2257 C C . GLU A 1 281 ? 47.178 -11.621 -69.195 1.00 43.06 281 GLU A C 1
ATOM 2259 O O . GLU A 1 281 ? 47.274 -12.846 -69.127 1.00 43.06 281 GLU A O 1
ATOM 2264 N N . CYS A 1 282 ? 45.992 -11.019 -69.140 1.00 38.16 282 CYS A N 1
ATOM 2265 C CA . CYS A 1 282 ? 44.753 -11.746 -69.385 1.00 38.16 282 CYS A CA 1
ATOM 2266 C C . CYS A 1 282 ? 43.981 -11.058 -70.504 1.00 38.16 282 CYS A C 1
ATOM 2268 O O . CYS A 1 282 ? 43.332 -10.028 -70.341 1.00 38.16 282 CYS A O 1
ATOM 2270 N N . PHE A 1 283 ? 44.149 -11.684 -71.665 1.00 34.25 283 PHE A N 1
ATOM 2271 C CA . PHE A 1 283 ? 43.398 -11.585 -72.899 1.00 34.25 283 PHE A CA 1
ATOM 2272 C C . PHE A 1 283 ? 41.953 -11.097 -72.746 1.00 34.25 283 PHE A C 1
ATOM 2274 O O . PHE A 1 283 ? 41.123 -11.699 -72.066 1.00 34.25 283 PHE A O 1
ATOM 2281 N N . PHE A 1 284 ? 41.646 -10.073 -73.540 1.00 34.91 284 PHE A N 1
ATOM 2282 C CA . PHE A 1 284 ? 40.314 -9.812 -74.062 1.00 34.91 284 PHE A CA 1
ATOM 2283 C C . PHE A 1 284 ? 39.702 -11.086 -74.660 1.00 34.91 284 PHE A C 1
ATOM 2285 O O . PHE A 1 284 ? 40.304 -11.742 -75.512 1.00 34.91 284 PHE A O 1
ATOM 2292 N N . SER A 1 285 ? 38.448 -11.364 -74.320 1.00 37.12 285 SER A N 1
ATOM 2293 C CA . SER A 1 285 ? 37.499 -11.923 -75.283 1.00 37.12 285 SER A CA 1
ATOM 2294 C C . SER A 1 285 ? 36.088 -11.406 -74.986 1.00 37.12 285 SER A C 1
ATOM 2296 O O . SER A 1 285 ? 35.642 -11.492 -73.842 1.00 37.12 285 SER A O 1
ATOM 2298 N N . PRO A 1 286 ? 35.396 -10.841 -75.990 1.00 43.44 286 PRO A N 1
ATOM 2299 C CA . PRO A 1 286 ? 34.052 -10.300 -75.851 1.00 43.44 286 PRO A CA 1
ATOM 2300 C C . PRO A 1 286 ? 33.009 -11.409 -76.019 1.00 43.44 286 PRO A C 1
ATOM 2302 O O . PRO A 1 286 ? 33.143 -12.266 -76.893 1.00 43.44 286 PRO A O 1
ATOM 2305 N N . VAL A 1 287 ? 31.935 -11.359 -75.231 1.00 39.50 287 VAL A N 1
ATOM 2306 C CA . VAL A 1 287 ? 30.715 -12.122 -75.519 1.00 39.50 287 VAL A CA 1
ATOM 2307 C C . VAL A 1 287 ? 29.659 -11.155 -76.042 1.00 39.50 287 VAL A C 1
ATOM 2309 O O . VAL A 1 287 ? 29.172 -10.282 -75.331 1.00 39.50 287 VAL A O 1
ATOM 2312 N N . LEU A 1 288 ? 29.404 -11.324 -77.338 1.00 38.19 288 LEU A N 1
ATOM 2313 C CA . LEU A 1 288 ? 28.266 -10.846 -78.112 1.00 38.19 288 LEU A CA 1
ATOM 2314 C C . LEU A 1 288 ? 26.949 -11.495 -77.652 1.00 38.19 288 LEU A C 1
ATOM 2316 O O . LEU A 1 288 ? 26.976 -12.589 -77.090 1.00 38.19 288 LEU A O 1
ATOM 2320 N N . SER A 1 289 ? 25.855 -10.840 -78.068 1.00 38.53 289 SER A N 1
ATOM 2321 C CA . SER A 1 289 ? 24.429 -11.226 -78.077 1.00 38.53 289 SER A CA 1
ATOM 2322 C C . SER A 1 289 ? 23.600 -10.711 -76.887 1.00 38.53 289 SER A C 1
ATOM 2324 O O . SER A 1 289 ? 23.948 -10.959 -75.741 1.00 38.53 289 SER A O 1
ATOM 2326 N N . ASP A 1 290 ? 22.509 -9.953 -77.072 1.00 37.84 290 ASP A N 1
ATOM 2327 C CA . ASP A 1 290 ? 21.550 -9.956 -78.195 1.00 37.84 290 ASP A CA 1
ATOM 2328 C C . ASP A 1 290 ? 20.817 -8.607 -78.434 1.00 37.84 290 ASP A C 1
ATOM 2330 O O . ASP A 1 290 ? 20.976 -7.675 -77.640 1.00 37.84 290 ASP A O 1
ATOM 2334 N N . PRO A 1 291 ? 20.064 -8.490 -79.554 1.00 49.62 291 PRO A N 1
ATOM 2335 C CA . PRO A 1 291 ? 19.561 -7.242 -80.123 1.00 49.62 291 PRO A CA 1
ATOM 2336 C C . PRO A 1 291 ? 18.060 -6.982 -79.848 1.00 49.62 291 PRO A C 1
ATOM 2338 O O . PRO A 1 291 ? 17.361 -7.823 -79.295 1.00 49.62 291 PRO A O 1
ATOM 2341 N N . GLU A 1 292 ? 17.604 -5.828 -80.350 1.00 41.16 292 GLU A N 1
ATOM 2342 C CA . GLU A 1 292 ? 16.212 -5.429 -80.646 1.00 41.16 292 GLU A CA 1
ATOM 2343 C C . GLU A 1 292 ? 15.302 -5.011 -79.475 1.00 41.16 292 GLU A C 1
ATOM 2345 O O . GLU A 1 292 ? 14.793 -5.828 -78.717 1.00 41.16 292 GLU A O 1
ATOM 2350 N N . ASP A 1 293 ? 14.993 -3.708 -79.435 1.00 46.16 293 ASP A N 1
ATOM 2351 C CA . ASP A 1 293 ? 13.601 -3.251 -79.345 1.00 46.16 293 ASP A CA 1
ATOM 2352 C C . ASP A 1 293 ? 13.465 -1.923 -80.122 1.00 46.16 293 ASP A C 1
ATOM 2354 O O . ASP A 1 293 ? 13.836 -0.848 -79.644 1.00 46.16 293 ASP A O 1
ATOM 2358 N N . GLU A 1 294 ? 13.021 -2.023 -81.379 1.00 50.97 294 GLU A N 1
ATOM 2359 C CA . GLU A 1 294 ? 12.395 -0.920 -82.108 1.00 50.97 294 GLU A CA 1
ATOM 2360 C C . GLU A 1 294 ? 10.906 -0.914 -81.750 1.00 50.97 294 GLU A C 1
ATOM 2362 O O . GLU A 1 294 ? 10.196 -1.873 -82.048 1.00 50.97 294 GLU A O 1
ATOM 2367 N N . THR A 1 295 ? 10.406 0.195 -81.208 1.00 57.78 295 THR A N 1
ATOM 2368 C CA . THR A 1 295 ? 9.007 0.587 -81.408 1.00 57.78 295 THR A CA 1
ATOM 2369 C C . THR A 1 295 ? 8.926 2.083 -81.695 1.00 57.78 295 THR A C 1
ATOM 2371 O O . THR A 1 295 ? 9.098 2.928 -80.814 1.00 57.78 295 THR A O 1
ATOM 2374 N N . GLU A 1 296 ? 8.670 2.382 -82.967 1.00 49.41 296 GLU A N 1
ATOM 2375 C CA . GLU A 1 296 ? 7.782 3.464 -83.396 1.00 49.41 296 GLU A CA 1
ATOM 2376 C C . GLU A 1 296 ? 6.391 2.859 -83.652 1.00 49.41 296 GLU A C 1
ATOM 2378 O O . GLU A 1 296 ? 6.334 1.716 -84.168 1.00 49.41 296 GLU A O 1
#

Radius of gyration: 50.84 Å; Cα contacts (8 Å, |Δi|>4): 118; chains: 1; bounding box: 119×44×150 Å

Nearest PDB structures (foldseek):
  7sqc-assembly1_1Y  TM=3.008E-01  e=7.792E+00  Chlamydomonas reinhardtii

Secondary structure (DSSP, 8-state):
-HHHHHHHHHHHHHHHHHHHHHHHHHHHHHHHHHHHHHHHHHHHHHHHHHHHHHHHHHHHHHHHHHHHHHHHHHHHHHHHHHHHHHHHHHHHHHHHHHHHHHHHHT---HHHHHHHHHHH-S-----PPPPPB-TT---HHHHHHHHHHHHHHHHHHHHHHHHHHHHHHT--SBPP--------------------------------------PPBPS----HHHHHHHHHHHHHHHHHHHHHHHHHHHHHHT--SB-----SS-------------------------------

InterPro domains:
  IPR051051 E3 ubiquitin-protein ligase TRIM/RNF [PTHR25465] (3-195)
  IPR058030 TRIM8/14/16/25/29/45/65, coiled-coil region [PF25600] (19-158)

Organism: NCBI:txid172907

pLDDT: mean 73.63, std 22.05, range [28.73, 96.19]

Solvent-accessible surface area (backbone atoms only — not comparable to full-atom values): 18577 Å² total; per-residue (Å²): 111,71,69,63,55,50,54,52,52,55,52,51,52,53,49,53,51,51,52,49,56,50,51,53,52,53,51,54,52,51,53,50,51,55,47,42,52,53,34,53,50,50,42,49,55,52,48,52,51,51,51,52,53,51,54,50,51,50,53,52,51,55,49,52,55,49,50,53,51,51,54,46,52,52,52,46,53,48,54,49,51,56,50,49,54,53,50,54,51,49,52,54,49,52,52,54,54,51,54,53,50,50,56,48,74,70,44,84,51,64,70,60,30,51,56,52,51,66,71,57,65,69,76,84,74,87,83,80,74,89,71,60,71,47,91,79,65,64,63,61,71,39,54,53,49,54,51,52,47,51,54,53,51,53,56,52,49,54,57,46,50,54,52,41,53,52,52,58,68,71,66,58,69,55,55,84,79,77,83,74,86,74,88,80,84,78,84,79,82,86,78,87,86,87,85,86,82,89,86,78,94,70,80,77,75,72,79,80,75,78,75,71,74,84,80,53,70,45,91,79,64,68,49,60,71,42,52,51,51,54,51,50,46,51,53,53,52,55,51,53,52,54,54,49,50,55,52,38,53,51,51,53,68,72,56,61,47,66,60,88,82,79,86,87,88,85,90,71,98,81,78,89,75,79,82,75,91,74,90,76,91,78,79,88,79,87,85,83,87,86,84,88,86,87,81,132

Sequence (296 aa):
MVKKQEELKIQHLDFTQKIKDISEKVQTFKEAVDSHKRSAQAAVEHSDRIFSELIRSLHEKRAEVRELISTKEENEIGQINDHIQKLDQEISNLKRENDKLKLILHTEDHIHFFQNYSSQSGLYVCTASPGDVNDLVTFQNVEESVSELNSQLVQLFEKHMAKISKKVADVHIFKPTRLQVQDIYSTSTSESESDSELPNYSSQSGLYVYTTSPRDVNDLLTFENVEESVSELKSQLVNLCKEHMARISKKVADVQISKTSWLQDMDSPEASASYHSSDDECFFSPVLSDPEDETE

Mean predicted aligned error: 16.83 Å